Protein AF-A0A0K8RHI3-F1 (afdb_monomer)

Radius of gyration: 29.76 Å; Cα contacts (8 Å, |Δi|>4): 34; chains: 1; bounding box: 101×58×59 Å

Structure (mmCIF, N/CA/C/O backbone):
data_AF-A0A0K8RHI3-F1
#
_entry.id   AF-A0A0K8RHI3-F1
#
loop_
_atom_site.group_PDB
_atom_site.id
_atom_site.type_symbol
_atom_site.label_atom_id
_atom_site.label_alt_id
_atom_site.label_comp_id
_atom_site.label_asym_id
_atom_site.label_entity_id
_atom_site.label_seq_id
_atom_site.pdbx_PDB_ins_code
_atom_site.Cartn_x
_atom_site.Cartn_y
_atom_site.Cartn_z
_atom_site.occupancy
_atom_site.B_iso_or_equiv
_atom_site.auth_seq_id
_atom_site.auth_comp_id
_atom_site.auth_asym_id
_atom_site.auth_atom_id
_atom_site.pdbx_PDB_model_num
ATOM 1 N N . MET A 1 1 ? -47.308 1.329 5.581 1.00 35.78 1 MET A N 1
ATOM 2 C CA . MET A 1 1 ? -46.827 -0.006 5.158 1.00 35.78 1 MET A CA 1
ATOM 3 C C . MET A 1 1 ? -45.401 0.164 4.663 1.00 35.78 1 MET A C 1
ATOM 5 O O . MET A 1 1 ? -45.186 0.962 3.763 1.00 35.78 1 MET A O 1
ATOM 9 N N . SER A 1 2 ? -44.436 -0.455 5.347 1.00 41.97 2 SER A N 1
ATOM 10 C CA . SER A 1 2 ? -42.996 -0.293 5.104 1.00 41.97 2 SER A CA 1
ATOM 11 C C . SER A 1 2 ? -42.507 -1.399 4.169 1.00 41.97 2 SER A C 1
ATOM 13 O O . SER A 1 2 ? -42.745 -2.571 4.454 1.00 41.97 2 SER A O 1
ATOM 15 N N . SER A 1 3 ? -41.863 -1.037 3.057 1.00 45.56 3 SER A N 1
ATOM 16 C CA . SER A 1 3 ? -41.253 -1.986 2.121 1.00 45.56 3 SER A CA 1
ATOM 17 C C . SER A 1 3 ? -39.769 -2.119 2.447 1.00 45.56 3 SER A C 1
ATOM 19 O O . SER A 1 3 ? -38.982 -1.216 2.170 1.00 45.56 3 SER A O 1
ATOM 21 N N . VAL A 1 4 ? -39.390 -3.237 3.062 1.00 46.59 4 VAL A N 1
ATOM 22 C CA . VAL A 1 4 ? -37.996 -3.568 3.375 1.00 46.59 4 VAL A CA 1
ATOM 23 C C . VAL A 1 4 ? -37.360 -4.189 2.129 1.00 46.59 4 VAL A C 1
ATOM 25 O O . VAL A 1 4 ? -37.680 -5.315 1.762 1.00 46.59 4 VAL A O 1
ATOM 28 N N . MET A 1 5 ? -36.460 -3.459 1.469 1.00 43.50 5 MET A N 1
ATOM 29 C CA . MET A 1 5 ? -35.571 -4.018 0.445 1.00 43.50 5 MET A CA 1
ATOM 30 C C . MET A 1 5 ? -34.455 -4.795 1.156 1.00 43.50 5 MET A C 1
ATOM 32 O O . MET A 1 5 ? -33.545 -4.202 1.735 1.00 43.50 5 MET A O 1
ATOM 36 N N . ALA A 1 6 ? -34.543 -6.124 1.149 1.00 42.97 6 ALA A N 1
ATOM 37 C CA . ALA A 1 6 ? -33.469 -6.997 1.603 1.00 42.97 6 ALA A CA 1
ATOM 38 C C . ALA A 1 6 ? -32.344 -6.998 0.555 1.00 42.97 6 ALA A C 1
ATOM 40 O O . ALA A 1 6 ? -32.464 -7.614 -0.501 1.00 42.97 6 ALA A O 1
ATOM 41 N N . MET A 1 7 ? -31.254 -6.285 0.836 1.00 46.59 7 MET A N 1
ATOM 42 C CA . MET A 1 7 ? -30.052 -6.294 0.001 1.00 46.59 7 MET A CA 1
ATOM 43 C C . MET A 1 7 ? -29.263 -7.575 0.297 1.00 46.59 7 MET A C 1
ATOM 45 O O . MET A 1 7 ? -28.473 -7.622 1.237 1.00 46.59 7 MET A O 1
ATOM 49 N N . SER A 1 8 ? -29.509 -8.639 -0.469 1.00 58.41 8 SER A N 1
ATOM 50 C CA . SER A 1 8 ? -28.658 -9.832 -0.454 1.00 58.41 8 SER A CA 1
ATOM 51 C C . SER A 1 8 ? -27.269 -9.485 -0.996 1.00 58.41 8 SER A C 1
ATOM 53 O O . SER A 1 8 ? -27.175 -8.850 -2.048 1.00 58.41 8 SER A O 1
ATOM 55 N N . GLU A 1 9 ? -26.204 -9.909 -0.311 1.00 56.97 9 GLU A N 1
ATOM 56 C CA . GLU A 1 9 ? -24.823 -9.733 -0.776 1.00 56.97 9 GLU A CA 1
ATOM 57 C C . GLU A 1 9 ? -24.649 -10.235 -2.222 1.00 56.97 9 GLU A C 1
ATOM 59 O O . GLU A 1 9 ? -25.117 -11.333 -2.555 1.00 56.97 9 GLU A O 1
ATOM 64 N N . PRO A 1 10 ? -23.965 -9.474 -3.096 1.00 60.69 10 PRO A N 1
ATOM 65 C CA . PRO A 1 10 ? -23.669 -9.934 -4.440 1.00 60.69 10 PRO A CA 1
ATOM 66 C C . PRO A 1 10 ? -22.672 -11.091 -4.346 1.00 60.69 10 PRO A C 1
ATOM 68 O O . PRO A 1 10 ? -21.482 -10.897 -4.096 1.00 60.69 10 PRO A O 1
ATOM 71 N N . ARG A 1 11 ? -23.163 -12.319 -4.535 1.00 61.75 11 ARG A N 1
ATOM 72 C CA . ARG A 1 11 ? -22.311 -13.501 -4.684 1.00 61.75 11 ARG A CA 1
ATOM 73 C C . ARG A 1 11 ? -21.367 -13.260 -5.860 1.00 61.75 11 ARG A C 1
ATOM 75 O O . ARG A 1 11 ? -21.815 -13.159 -7.000 1.00 61.75 11 ARG A O 1
ATOM 82 N N . LEU A 1 12 ? -20.073 -13.149 -5.573 1.00 62.50 12 LEU A N 1
ATOM 83 C CA . LEU A 1 12 ? -19.033 -13.002 -6.586 1.00 62.50 12 LEU A CA 1
ATOM 84 C C . LEU A 1 12 ? -19.013 -14.268 -7.449 1.00 62.50 12 LEU A C 1
ATOM 86 O O . LEU A 1 12 ? -18.596 -15.334 -6.999 1.00 62.50 12 LEU A O 1
ATOM 90 N N . ASN A 1 13 ? -19.517 -14.154 -8.674 1.00 68.75 13 ASN A N 1
ATOM 91 C CA . ASN A 1 13 ? -19.453 -15.208 -9.672 1.00 68.75 13 ASN A CA 1
ATOM 92 C C . ASN A 1 13 ? -18.194 -14.981 -10.522 1.00 68.75 13 ASN A C 1
ATOM 94 O O . ASN A 1 13 ? -18.130 -14.033 -11.304 1.00 68.75 13 ASN A O 1
ATOM 98 N N . TRP A 1 14 ? -17.186 -15.829 -10.319 1.00 65.56 14 TRP A N 1
ATOM 99 C CA . TRP A 1 14 ? -15.889 -15.753 -10.999 1.00 65.56 14 TRP A CA 1
ATOM 100 C C . TRP A 1 14 ? -15.919 -16.276 -12.443 1.00 65.56 14 TRP A C 1
ATOM 102 O O . TRP A 1 14 ? -14.944 -16.094 -13.169 1.00 65.56 14 TRP A O 1
ATOM 112 N N . ASP A 1 15 ? -17.032 -16.874 -12.879 1.00 69.56 15 ASP A N 1
ATOM 113 C CA . ASP A 1 15 ? -17.195 -17.419 -14.232 1.00 69.56 15 ASP A CA 1
ATOM 114 C C . ASP A 1 15 ? -17.718 -16.376 -15.238 1.00 69.56 15 ASP A C 1
ATOM 116 O O . ASP A 1 15 ? -17.920 -16.677 -16.415 1.00 69.56 15 ASP A O 1
ATOM 120 N N . ILE A 1 16 ? -17.931 -15.127 -14.808 1.00 70.31 16 ILE A N 1
ATOM 121 C CA . ILE A 1 16 ? -18.384 -14.043 -15.684 1.00 70.31 16 ILE A CA 1
ATOM 122 C C . ILE A 1 16 ? -17.165 -13.308 -16.247 1.00 70.31 16 ILE A C 1
ATOM 124 O O . ILE A 1 16 ? -16.426 -12.648 -15.518 1.00 70.31 16 ILE A O 1
ATOM 128 N N . SER A 1 17 ? -16.971 -13.380 -17.567 1.00 68.44 17 SER A N 1
ATOM 129 C CA . SER A 1 17 ? -15.913 -12.624 -18.247 1.00 68.44 17 SER A CA 1
ATOM 130 C C . SER A 1 17 ? -16.099 -11.120 -18.052 1.00 68.44 17 SER A C 1
ATOM 132 O O . SER A 1 17 ? -17.209 -10.597 -18.197 1.00 68.44 17 SER A O 1
ATOM 134 N N . SER A 1 18 ? -15.010 -10.411 -17.752 1.00 68.38 18 SER A N 1
ATOM 135 C CA . SER A 1 18 ? -15.079 -8.977 -17.493 1.00 68.38 18 SER A CA 1
ATOM 136 C C . SER A 1 18 ? -15.386 -8.203 -18.778 1.00 68.38 18 SER A C 1
ATOM 138 O O . SER A 1 18 ? -14.773 -8.390 -19.837 1.00 68.38 18 SER A O 1
ATOM 140 N N . LYS A 1 19 ? -16.386 -7.326 -18.682 1.00 72.56 19 LYS A N 1
ATOM 141 C CA . LYS A 1 19 ? -16.859 -6.486 -19.784 1.00 72.56 19 LYS A CA 1
ATOM 142 C C . LYS A 1 19 ? -16.461 -5.041 -19.514 1.00 72.56 19 LYS A C 1
ATOM 144 O O . LYS A 1 19 ? -16.673 -4.546 -18.411 1.00 72.56 19 LYS A O 1
ATOM 149 N N . ASN A 1 20 ? -15.916 -4.370 -20.523 1.00 67.06 20 ASN A N 1
ATOM 150 C CA . ASN A 1 20 ? -15.772 -2.918 -20.534 1.00 67.06 20 ASN A CA 1
ATOM 151 C C . ASN A 1 20 ? -16.745 -2.382 -21.593 1.00 67.06 20 ASN A C 1
ATOM 153 O O . ASN A 1 20 ? -16.514 -2.516 -22.798 1.00 67.06 20 ASN A O 1
ATOM 157 N N . GLY A 1 21 ? -17.893 -1.877 -21.141 1.00 74.06 21 GLY A N 1
ATOM 158 C CA . GLY A 1 21 ? -19.029 -1.595 -22.018 1.00 74.06 21 GLY A CA 1
ATOM 159 C C . GLY A 1 21 ? -19.593 -2.873 -22.652 1.00 74.06 21 GLY A C 1
ATOM 160 O O . GLY A 1 21 ? -19.860 -3.855 -21.960 1.00 74.06 21 GLY A O 1
ATOM 161 N N . LEU A 1 22 ? -19.771 -2.870 -23.976 1.00 67.06 22 LEU A N 1
ATOM 162 C CA . LEU A 1 22 ? -20.291 -4.019 -24.736 1.00 67.06 22 LEU A CA 1
ATOM 163 C C . LEU A 1 22 ? -19.207 -5.037 -25.133 1.00 67.06 22 LEU A C 1
ATOM 165 O O . LEU A 1 22 ? -19.539 -6.131 -25.586 1.00 67.06 22 LEU A O 1
ATOM 169 N N . LYS A 1 23 ? -17.921 -4.696 -24.976 1.00 68.44 23 LYS A N 1
ATOM 170 C CA . LYS A 1 23 ? -16.798 -5.532 -25.414 1.00 68.44 23 LYS A CA 1
ATOM 171 C C . LYS A 1 23 ? -16.216 -6.310 -24.234 1.00 68.44 23 LYS A C 1
ATOM 173 O O . LYS A 1 23 ? -15.879 -5.739 -23.195 1.00 68.44 23 LYS A O 1
ATOM 178 N N . THR A 1 24 ? -16.075 -7.621 -24.399 1.00 72.75 24 THR A N 1
ATOM 179 C CA . THR A 1 24 ? -15.362 -8.478 -23.444 1.00 72.75 24 THR A CA 1
ATOM 180 C C . THR A 1 24 ? -13.863 -8.219 -23.589 1.00 72.75 24 THR A C 1
ATOM 182 O O . THR A 1 24 ? -13.306 -8.442 -24.663 1.00 72.75 24 THR A O 1
ATOM 185 N N . PHE A 1 25 ? -13.218 -7.698 -22.542 1.00 67.94 25 PHE A N 1
ATOM 186 C CA . PHE A 1 25 ? -11.791 -7.343 -22.588 1.00 67.94 25 PHE A CA 1
ATOM 187 C C . PHE A 1 25 ? -10.915 -8.503 -22.127 1.00 67.94 25 PHE A C 1
ATOM 189 O O . PHE A 1 25 ? -10.010 -8.910 -22.852 1.00 67.94 25 PHE A O 1
ATOM 196 N N . PHE A 1 26 ? -11.226 -9.089 -20.970 1.00 71.06 26 PHE A N 1
ATOM 197 C CA . PHE A 1 26 ? -10.500 -10.249 -20.463 1.00 71.06 26 PHE A CA 1
ATOM 198 C C . PHE A 1 26 ? -11.361 -11.496 -20.640 1.00 71.06 26 PHE A C 1
ATOM 200 O O . PHE A 1 26 ? -12.168 -11.858 -19.783 1.00 71.06 26 PHE A O 1
ATOM 207 N N . SER A 1 27 ? -11.201 -12.128 -21.799 1.00 76.06 27 SER A N 1
ATOM 208 C CA . SER A 1 27 ? -11.694 -13.475 -22.068 1.00 76.06 27 SER A CA 1
ATOM 209 C C . SER A 1 27 ? -10.528 -14.459 -22.095 1.00 76.06 27 SER A C 1
ATOM 211 O O . SER A 1 27 ? -9.364 -14.083 -22.273 1.00 76.06 27 SER A O 1
ATOM 213 N N . ARG A 1 28 ? -10.843 -15.743 -21.921 1.00 78.88 28 ARG A N 1
ATOM 214 C CA . ARG A 1 28 ? -9.860 -16.822 -22.049 1.00 78.88 28 ARG A CA 1
ATOM 215 C C . ARG A 1 28 ? -9.272 -16.862 -23.461 1.00 78.88 28 ARG A C 1
ATOM 217 O O . ARG A 1 28 ? -8.108 -17.212 -23.617 1.00 78.88 28 ARG A O 1
ATOM 224 N N . GLU A 1 29 ? -10.067 -16.505 -24.459 1.00 82.06 29 GLU A N 1
ATOM 225 C CA . GLU A 1 29 ? -9.712 -16.467 -25.876 1.00 82.06 29 GLU A CA 1
ATOM 226 C C . GLU A 1 29 ? -8.702 -15.344 -26.133 1.00 82.06 29 GLU A C 1
ATOM 228 O O . GLU A 1 29 ? -7.598 -15.629 -26.582 1.00 82.06 29 GLU A O 1
ATOM 233 N N . ASN A 1 30 ? -8.986 -14.117 -25.677 1.00 78.69 30 ASN A N 1
ATOM 234 C CA . ASN A 1 30 ? -8.050 -12.991 -25.793 1.00 78.69 30 ASN A CA 1
ATOM 235 C C . ASN A 1 30 ? -6.732 -13.266 -25.056 1.00 78.69 30 ASN A C 1
ATOM 237 O O . ASN A 1 30 ? -5.663 -12.892 -25.533 1.00 78.69 30 ASN A O 1
ATOM 241 N N . TYR A 1 31 ? -6.792 -13.919 -23.887 1.00 78.50 31 TYR A N 1
ATOM 242 C CA . TYR 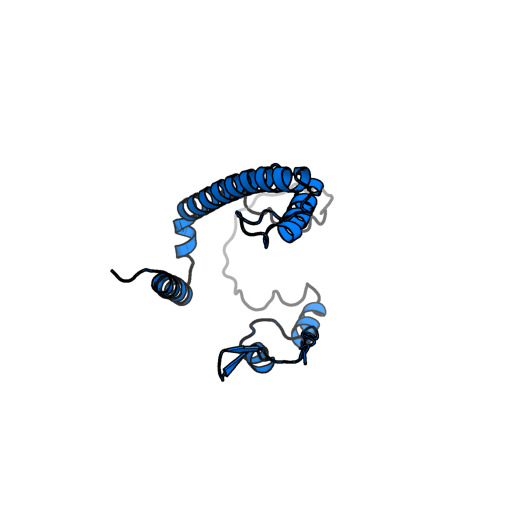A 1 31 ? -5.579 -14.317 -23.176 1.00 78.50 31 TYR A CA 1
ATOM 243 C C . TYR A 1 31 ? -4.767 -15.318 -23.998 1.00 78.50 31 TYR A C 1
ATOM 245 O O . TYR A 1 31 ? -3.558 -15.181 -24.078 1.00 78.50 31 TYR A O 1
ATOM 253 N N . LYS A 1 32 ? -5.392 -16.303 -24.646 1.00 79.69 32 LYS A N 1
ATOM 254 C CA . LYS A 1 32 ? -4.662 -17.256 -25.493 1.00 79.69 32 LYS A CA 1
ATOM 255 C C . LYS A 1 32 ? -4.047 -16.600 -26.730 1.00 79.69 32 LYS A C 1
ATOM 257 O O . LYS A 1 32 ? -2.923 -16.945 -27.067 1.00 79.69 32 LYS A O 1
ATOM 262 N N . ASP A 1 33 ? -4.753 -15.666 -27.360 1.00 82.62 33 ASP A N 1
ATOM 263 C CA . ASP A 1 33 ? -4.316 -15.040 -28.614 1.00 82.62 33 ASP A CA 1
ATOM 264 C C . ASP A 1 33 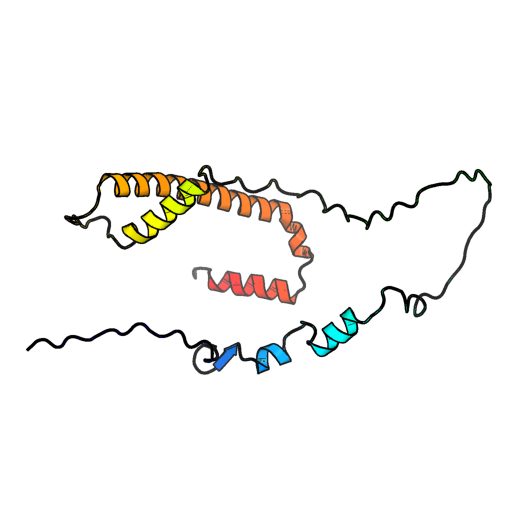? -3.188 -14.016 -28.412 1.00 82.62 33 ASP A C 1
ATOM 266 O O . ASP A 1 33 ? -2.396 -13.769 -29.321 1.00 82.62 33 ASP A O 1
ATOM 270 N N . HIS A 1 34 ? -3.098 -13.419 -27.219 1.00 79.69 34 HIS A N 1
ATOM 271 C CA . HIS A 1 34 ? -2.135 -12.354 -26.919 1.00 79.69 34 HIS A CA 1
ATOM 272 C C . HIS A 1 34 ? -1.121 -12.702 -25.823 1.00 79.69 34 HIS A C 1
ATOM 274 O O . HIS A 1 34 ? -0.196 -11.926 -25.580 1.00 79.69 34 HIS A O 1
ATOM 280 N N . SER A 1 35 ? -1.268 -13.835 -25.133 1.00 76.56 35 SER A N 1
ATOM 281 C CA . SER A 1 35 ? -0.315 -14.234 -24.099 1.00 76.56 35 SER A CA 1
ATOM 282 C C . SER A 1 35 ? 0.983 -14.725 -24.727 1.00 76.56 35 SER A C 1
ATOM 284 O O . SER A 1 35 ? 1.002 -15.671 -25.505 1.00 76.56 35 SER A O 1
ATOM 286 N N . MET A 1 36 ? 2.087 -14.111 -24.312 1.00 81.69 36 MET A N 1
ATOM 287 C CA . MET A 1 36 ? 3.443 -14.602 -24.576 1.00 81.69 36 MET A CA 1
ATOM 288 C C . MET A 1 36 ? 3.863 -15.693 -23.575 1.00 81.69 36 MET A C 1
ATOM 290 O O . MET A 1 36 ? 5.024 -16.098 -23.547 1.00 81.69 36 MET A O 1
ATOM 294 N N . ALA A 1 37 ? 2.956 -16.136 -22.695 1.00 82.06 37 ALA A N 1
ATOM 295 C CA . ALA A 1 37 ? 3.260 -17.168 -21.716 1.00 82.06 37 ALA A CA 1
ATOM 296 C C . ALA A 1 37 ? 3.265 -18.556 -22.380 1.00 82.06 37 ALA A C 1
ATOM 298 O O . ALA A 1 37 ? 2.350 -18.864 -23.148 1.00 82.06 37 ALA A O 1
ATOM 299 N N . PRO A 1 38 ? 4.237 -19.421 -22.047 1.00 80.44 38 PRO A N 1
ATOM 300 C CA . PRO A 1 38 ? 4.274 -20.778 -22.569 1.00 80.44 38 PRO A CA 1
ATOM 301 C C . PRO A 1 38 ? 3.021 -21.550 -22.146 1.00 80.44 38 PRO A C 1
ATOM 303 O O . PRO A 1 38 ? 2.583 -21.511 -20.992 1.00 80.44 38 PRO A O 1
ATOM 306 N N . SER A 1 39 ? 2.446 -22.285 -23.090 1.00 84.00 39 SER A N 1
ATOM 307 C CA . SER A 1 39 ? 1.332 -23.192 -22.850 1.00 84.00 39 SER A CA 1
ATOM 308 C C . SER A 1 3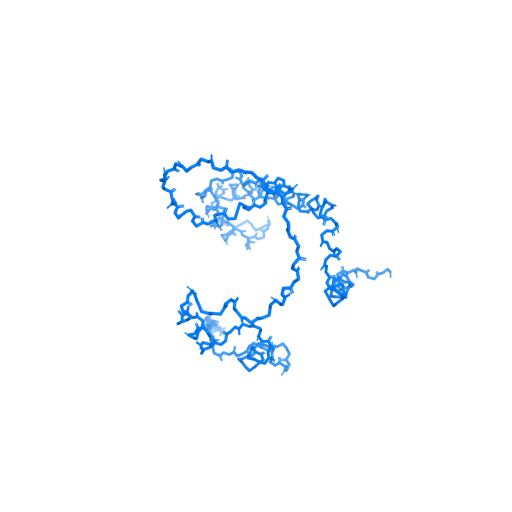9 ? 1.735 -24.334 -21.913 1.00 84.00 39 SER A C 1
ATOM 310 O O . SER A 1 39 ? 2.905 -24.692 -21.786 1.00 84.00 39 SER A O 1
ATOM 312 N N . LEU A 1 40 ? 0.750 -24.984 -21.284 1.00 83.50 40 LEU A N 1
ATOM 313 C CA . LEU A 1 40 ? 1.009 -26.117 -20.385 1.00 83.50 40 LEU A CA 1
ATOM 314 C C . LEU A 1 40 ? 1.759 -27.270 -21.085 1.00 83.50 40 LEU A C 1
ATOM 316 O O . LEU A 1 40 ? 2.560 -27.965 -20.464 1.00 83.50 40 LEU A O 1
ATOM 320 N N . LYS A 1 41 ? 1.524 -27.452 -22.392 1.00 84.38 41 LYS A N 1
ATOM 321 C CA . LYS A 1 41 ? 2.243 -28.434 -23.215 1.00 84.38 41 LYS A CA 1
ATOM 322 C C . LYS A 1 41 ? 3.709 -28.040 -23.396 1.00 84.38 41 LYS A C 1
ATOM 324 O O . LYS A 1 41 ? 4.584 -28.875 -23.196 1.00 84.38 41 LYS A O 1
ATOM 329 N N . GLU A 1 42 ? 3.979 -26.777 -23.714 1.00 85.38 42 GLU A N 1
ATOM 330 C CA . GLU A 1 42 ? 5.342 -26.250 -23.860 1.00 85.38 42 GLU A CA 1
ATOM 331 C C . GLU A 1 42 ? 6.104 -26.278 -22.539 1.00 85.38 42 GLU A C 1
ATOM 333 O O . GLU A 1 42 ? 7.261 -26.682 -22.512 1.00 85.38 42 GLU A O 1
ATOM 338 N N . LEU A 1 43 ? 5.448 -25.948 -21.425 1.00 86.00 43 LEU A N 1
ATOM 339 C CA . LEU A 1 43 ? 6.054 -26.031 -20.100 1.00 86.00 43 LEU A CA 1
ATOM 340 C C . LEU A 1 43 ? 6.445 -27.472 -19.741 1.00 86.00 43 LEU A C 1
ATOM 342 O O . LEU A 1 43 ? 7.496 -27.687 -19.148 1.00 86.00 43 LEU A O 1
ATOM 346 N N . CYS A 1 44 ? 5.635 -28.458 -20.141 1.00 83.69 44 CYS A N 1
ATOM 347 C CA . CYS A 1 44 ? 5.936 -29.879 -19.951 1.00 83.69 44 CYS A CA 1
ATOM 348 C C . CYS A 1 44 ? 7.134 -30.340 -20.803 1.00 83.69 44 CYS A C 1
ATOM 350 O O . CYS A 1 44 ? 7.969 -31.129 -20.361 1.00 83.69 44 CYS A O 1
ATOM 352 N N . ILE A 1 45 ? 7.259 -29.804 -22.019 1.00 88.25 45 ILE A N 1
ATOM 353 C CA . ILE A 1 45 ? 8.418 -30.044 -22.888 1.00 88.25 45 ILE A CA 1
ATOM 354 C C . ILE A 1 45 ? 9.676 -29.399 -22.286 1.00 88.25 45 ILE A C 1
ATOM 356 O O . ILE A 1 45 ? 10.730 -30.032 -22.242 1.00 88.25 45 ILE A O 1
ATOM 360 N N . LEU A 1 46 ? 9.566 -28.171 -21.769 1.00 84.06 46 LEU A N 1
ATOM 361 C CA . LEU A 1 46 ? 10.661 -27.459 -21.106 1.00 84.06 46 LEU A CA 1
ATOM 362 C C . LEU A 1 46 ? 11.104 -28.147 -19.811 1.00 84.06 46 LEU A C 1
ATOM 364 O O . LEU A 1 46 ? 12.303 -28.246 -19.567 1.00 84.06 46 LEU A O 1
ATOM 368 N N . SER A 1 47 ? 10.167 -28.649 -19.003 1.00 80.38 47 SER A N 1
ATOM 369 C CA . SER A 1 47 ? 10.480 -29.343 -17.747 1.00 80.38 47 SER A CA 1
ATOM 370 C C . SER A 1 47 ? 11.124 -30.709 -17.974 1.00 80.38 47 SER A C 1
ATOM 372 O O . SER A 1 47 ? 11.943 -31.147 -17.169 1.00 80.38 47 SER A O 1
ATOM 374 N N . SER A 1 48 ? 10.789 -31.366 -19.086 1.00 79.19 48 SER A N 1
ATOM 375 C CA . SER A 1 48 ? 11.353 -32.662 -19.475 1.00 79.19 48 SER A CA 1
ATOM 376 C C . SER A 1 48 ? 12.696 -32.535 -20.200 1.00 79.19 48 SER A C 1
ATOM 378 O O . SER A 1 48 ? 13.380 -33.538 -20.423 1.00 79.19 48 SER A O 1
ATOM 380 N N . ARG A 1 49 ? 13.105 -31.315 -20.575 1.00 73.88 49 ARG A N 1
ATOM 381 C CA . ARG A 1 49 ? 14.394 -31.082 -21.220 1.00 73.88 49 ARG A CA 1
ATOM 382 C C . ARG A 1 49 ? 15.505 -31.267 -20.189 1.00 73.88 49 ARG A C 1
ATOM 384 O O . ARG A 1 49 ? 15.698 -30.437 -19.304 1.00 73.88 49 ARG A O 1
ATOM 391 N N . ARG A 1 50 ? 16.275 -32.352 -20.317 1.00 65.06 50 ARG A N 1
ATOM 392 C CA . ARG A 1 50 ? 17.532 -32.507 -19.573 1.00 65.06 50 ARG A CA 1
ATOM 393 C C . ARG A 1 50 ? 18.435 -31.315 -19.903 1.00 65.06 50 ARG A C 1
ATOM 395 O O . ARG A 1 50 ? 18.732 -31.068 -21.071 1.00 65.06 50 ARG A O 1
ATOM 402 N N . MET A 1 51 ? 18.848 -30.570 -18.875 1.00 58.25 51 MET A N 1
ATOM 403 C CA . MET A 1 51 ? 19.912 -29.567 -18.971 1.00 58.25 51 MET A CA 1
ATOM 404 C C . MET A 1 51 ? 21.181 -30.266 -19.477 1.00 58.25 51 MET A C 1
ATOM 406 O O . MET A 1 51 ? 21.901 -30.866 -18.684 1.00 58.25 51 MET A O 1
ATOM 410 N N . GLY A 1 52 ? 21.430 -30.270 -20.786 1.00 58.97 52 GLY A N 1
ATOM 411 C CA . GLY A 1 52 ? 22.636 -30.908 -21.321 1.00 58.97 52 GLY A CA 1
ATOM 412 C C . GLY A 1 52 ? 22.635 -31.337 -22.785 1.00 58.97 52 GLY A C 1
ATOM 413 O O . GLY A 1 52 ? 23.657 -31.846 -23.224 1.00 58.97 52 GLY A O 1
ATOM 414 N N . GLU A 1 53 ? 21.568 -31.137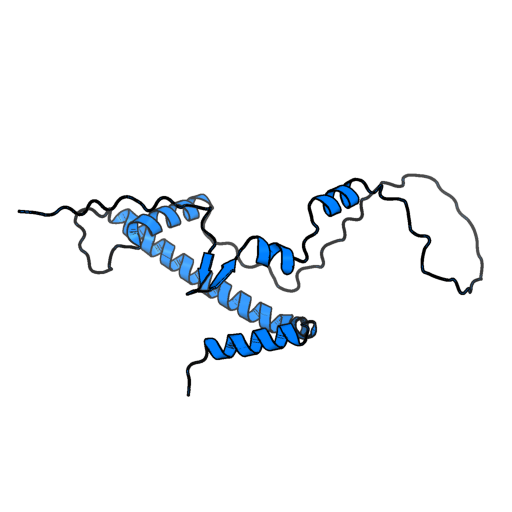 -23.562 1.00 58.28 53 GLU A N 1
ATOM 415 C CA . GLU A 1 53 ? 21.573 -31.504 -24.987 1.00 58.28 53 GLU A CA 1
ATOM 416 C C . GLU A 1 53 ? 21.185 -30.313 -25.878 1.00 58.28 53 GLU A C 1
ATOM 418 O O . GLU A 1 53 ? 20.099 -29.736 -25.739 1.00 58.28 53 GLU A O 1
ATOM 423 N N . ASN A 1 54 ? 22.100 -29.992 -26.804 1.00 52.81 54 ASN A N 1
ATOM 424 C CA . ASN A 1 54 ? 22.178 -28.842 -27.719 1.00 52.81 54 ASN A CA 1
ATOM 425 C C . ASN A 1 54 ? 22.933 -27.605 -27.175 1.00 52.81 54 ASN A C 1
ATOM 427 O O . ASN A 1 54 ? 22.327 -26.622 -26.754 1.00 52.81 54 ASN A O 1
ATOM 431 N N . LEU A 1 55 ? 24.267 -27.660 -27.286 1.00 52.38 55 LEU A N 1
ATOM 432 C CA . LEU A 1 55 ? 25.173 -26.509 -27.443 1.00 52.38 55 LEU A CA 1
ATOM 433 C C . LEU A 1 55 ? 25.987 -26.606 -28.755 1.00 52.38 55 LEU A C 1
ATOM 435 O O . LEU A 1 55 ? 27.067 -26.042 -28.855 1.00 52.38 55 LEU A O 1
ATOM 439 N N . ASN A 1 56 ? 25.493 -27.330 -29.768 1.00 50.78 56 ASN A N 1
ATOM 440 C CA . ASN A 1 56 ? 26.264 -27.632 -30.987 1.00 50.78 56 ASN A CA 1
ATOM 441 C C . ASN A 1 56 ? 25.531 -27.244 -32.281 1.00 50.78 56 ASN A C 1
ATOM 443 O O . ASN A 1 56 ? 25.740 -27.860 -33.323 1.00 50.78 56 ASN A O 1
ATOM 447 N N . ALA A 1 5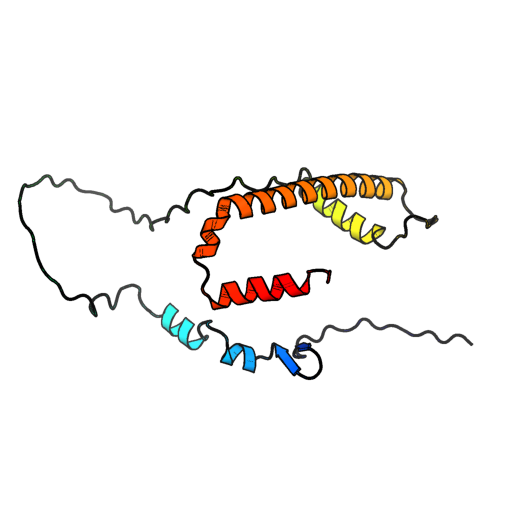7 ? 24.663 -26.235 -32.239 1.00 52.06 57 ALA A N 1
ATOM 448 C CA . ALA A 1 57 ? 24.126 -25.628 -33.448 1.00 52.06 57 ALA A CA 1
ATOM 449 C C . ALA A 1 57 ? 24.215 -24.107 -33.320 1.00 52.06 57 ALA A C 1
ATOM 451 O O . ALA A 1 57 ? 23.458 -23.501 -32.569 1.00 52.06 57 ALA A O 1
ATOM 452 N N . SER A 1 58 ? 25.132 -23.527 -34.096 1.00 50.06 58 SER A N 1
ATOM 453 C CA . SER A 1 58 ? 25.344 -22.090 -34.303 1.00 50.06 58 SER A CA 1
ATOM 454 C C . SER A 1 58 ? 26.385 -21.400 -33.413 1.00 50.06 58 SER A C 1
ATOM 456 O O . SER A 1 58 ? 26.057 -20.541 -32.603 1.00 50.06 58 SER A O 1
ATOM 458 N N . ALA A 1 59 ? 27.660 -21.703 -33.663 1.00 36.97 59 ALA A N 1
ATOM 459 C CA . ALA A 1 59 ? 28.711 -20.684 -33.767 1.00 36.97 59 ALA A CA 1
ATOM 460 C C . ALA A 1 59 ? 29.912 -21.300 -34.502 1.00 36.97 59 ALA A C 1
ATOM 462 O O . ALA A 1 59 ? 30.692 -22.053 -33.925 1.00 36.97 59 ALA A O 1
ATOM 463 N N . SER A 1 60 ? 30.019 -21.037 -35.803 1.00 35.16 60 SER A N 1
ATOM 464 C CA . SER A 1 60 ? 31.199 -21.376 -36.597 1.00 35.16 60 SER A CA 1
ATOM 465 C C . SER A 1 60 ? 32.422 -20.614 -36.083 1.00 35.16 60 SER A C 1
ATOM 467 O O . SER A 1 60 ? 32.378 -19.399 -35.896 1.00 35.16 60 SER A O 1
ATOM 469 N N . SER A 1 61 ? 33.494 -21.370 -35.884 1.00 36.66 61 SER A N 1
ATOM 470 C CA . SER A 1 61 ? 34.840 -20.988 -35.471 1.00 36.66 61 SER A CA 1
ATOM 471 C C . SER A 1 61 ? 35.599 -20.165 -36.514 1.00 36.66 61 SER A C 1
ATOM 473 O O . SER A 1 61 ? 35.619 -20.546 -37.682 1.00 36.66 61 SER A O 1
ATOM 475 N N . VAL A 1 62 ? 36.333 -19.150 -36.055 1.00 34.88 62 VAL A N 1
ATOM 476 C CA . VAL A 1 62 ? 37.621 -18.699 -36.620 1.00 34.88 62 VAL A CA 1
ATOM 477 C C . VAL A 1 62 ? 38.478 -18.305 -35.408 1.00 34.88 62 VAL A C 1
ATOM 479 O O . VAL A 1 62 ? 38.140 -17.366 -34.695 1.00 34.88 62 VAL A O 1
ATOM 482 N N . GLU A 1 63 ? 39.296 -19.231 -34.901 1.00 34.75 63 GLU A N 1
ATOM 483 C CA . GLU A 1 63 ? 40.767 -19.231 -35.027 1.00 34.75 63 GLU A CA 1
ATOM 484 C C . GLU A 1 63 ? 41.430 -17.875 -34.737 1.00 34.75 63 GLU A C 1
ATOM 486 O O . GLU A 1 63 ? 41.330 -16.943 -35.531 1.00 34.75 63 GLU A O 1
ATOM 491 N N . ASN A 1 64 ? 42.141 -17.785 -33.605 1.00 31.55 64 ASN A N 1
ATOM 492 C CA . ASN A 1 64 ? 43.599 -17.594 -33.573 1.00 31.55 64 ASN A CA 1
ATOM 493 C C . ASN A 1 64 ? 44.126 -17.595 -32.115 1.00 31.55 64 ASN A C 1
ATOM 495 O O . ASN A 1 64 ? 43.760 -16.754 -31.303 1.00 31.55 64 ASN A O 1
ATOM 499 N N . GLU A 1 65 ? 45.016 -18.542 -31.834 1.00 33.16 65 GLU A N 1
ATOM 500 C CA . GLU A 1 65 ? 46.060 -18.614 -30.785 1.00 33.16 65 GLU A CA 1
ATOM 501 C C . GLU A 1 65 ? 47.342 -19.074 -31.549 1.00 33.16 65 GLU A C 1
ATOM 503 O O . GLU A 1 65 ? 47.159 -19.560 -32.673 1.00 33.16 65 GLU A O 1
ATOM 508 N N . PRO A 1 66 ? 48.608 -19.019 -31.047 1.00 43.69 66 PRO A N 1
ATOM 509 C CA . PRO A 1 66 ? 48.991 -19.132 -29.630 1.00 43.69 66 PRO A CA 1
ATOM 510 C C . PRO A 1 66 ? 50.256 -18.374 -29.141 1.00 43.69 66 PRO A C 1
ATOM 512 O O . PRO A 1 66 ? 51.123 -18.005 -29.929 1.00 43.69 66 PRO A O 1
ATOM 515 N N . ALA A 1 67 ? 50.452 -18.292 -27.812 1.00 27.17 67 ALA A N 1
ATOM 516 C CA . ALA A 1 67 ? 51.797 -18.329 -27.192 1.00 27.17 67 ALA A CA 1
ATOM 517 C C . ALA A 1 67 ? 51.807 -18.709 -25.683 1.00 27.17 67 ALA A C 1
ATOM 519 O O . ALA A 1 67 ? 51.792 -17.861 -24.798 1.00 27.17 67 ALA A O 1
ATOM 520 N N . VAL A 1 68 ? 51.864 -20.023 -25.424 1.00 31.31 68 VAL A N 1
ATOM 521 C CA . VAL A 1 68 ? 52.726 -20.773 -24.470 1.00 31.31 68 VAL A CA 1
ATOM 522 C C . VAL A 1 68 ? 53.263 -20.066 -23.202 1.00 31.31 68 VAL A C 1
ATOM 524 O O . VAL A 1 68 ? 54.153 -19.226 -23.289 1.00 31.31 68 VAL A O 1
ATOM 527 N N . SER A 1 69 ? 52.917 -20.583 -22.008 1.00 31.94 69 SER A N 1
ATOM 528 C CA . SER A 1 69 ? 53.858 -21.285 -21.090 1.00 31.94 69 SER A CA 1
ATOM 529 C C . SER A 1 69 ? 53.159 -21.951 -19.890 1.00 31.94 69 SER A C 1
ATOM 531 O O . SER A 1 69 ? 52.062 -21.578 -19.491 1.00 31.94 69 SER A O 1
ATOM 533 N N . ALA A 1 70 ? 53.793 -23.009 -19.378 1.00 33.22 70 ALA A N 1
ATOM 534 C CA . ALA A 1 70 ? 53.172 -24.183 -18.773 1.00 33.22 70 ALA A CA 1
ATOM 535 C C . ALA A 1 70 ? 53.129 -24.253 -17.227 1.00 33.22 70 ALA A C 1
ATOM 537 O O . ALA A 1 70 ? 53.973 -23.702 -16.533 1.00 33.22 70 ALA A O 1
ATOM 538 N N . ALA A 1 71 ? 52.180 -25.084 -16.771 1.00 31.70 71 ALA A N 1
ATOM 539 C CA . ALA A 1 71 ? 52.201 -26.024 -15.640 1.00 31.70 71 ALA A CA 1
ATOM 540 C C . ALA A 1 71 ? 52.453 -25.539 -14.196 1.00 31.70 71 ALA A C 1
ATOM 542 O O . ALA A 1 71 ? 53.595 -25.398 -13.785 1.00 31.70 71 ALA A O 1
ATOM 543 N N . THR A 1 72 ? 51.389 -25.607 -13.377 1.00 31.75 72 THR A N 1
ATOM 544 C CA . THR A 1 72 ? 51.379 -26.434 -12.148 1.00 31.75 72 THR A CA 1
ATOM 545 C C . THR A 1 72 ? 49.959 -26.958 -11.894 1.00 31.75 72 THR A C 1
ATOM 547 O O . THR A 1 72 ? 49.026 -26.181 -11.711 1.00 31.75 72 THR A O 1
ATOM 550 N N . GLN A 1 73 ? 49.775 -28.282 -11.889 1.00 38.78 73 GLN A N 1
ATOM 551 C CA . GLN A 1 73 ? 48.546 -28.925 -11.415 1.00 38.78 73 GLN A CA 1
ATOM 552 C C . GLN A 1 73 ? 48.571 -29.005 -9.884 1.00 38.78 73 GLN A C 1
ATOM 554 O O . GLN A 1 73 ? 49.518 -29.542 -9.315 1.00 38.78 73 GLN A O 1
ATOM 559 N N . ALA A 1 74 ? 47.500 -28.571 -9.222 1.00 30.91 74 ALA A N 1
ATOM 560 C CA . ALA A 1 74 ? 47.165 -29.032 -7.879 1.00 30.91 74 ALA A CA 1
ATOM 561 C C . ALA A 1 74 ? 45.648 -29.218 -7.779 1.00 30.91 74 ALA A C 1
ATOM 563 O O . ALA A 1 74 ? 44.861 -28.337 -8.121 1.00 30.91 74 ALA A O 1
ATOM 564 N N . LYS A 1 75 ? 45.270 -30.432 -7.385 1.00 40.47 75 LYS A N 1
ATOM 565 C CA . LYS A 1 75 ? 43.903 -30.931 -7.276 1.00 40.47 75 LYS A CA 1
ATOM 566 C C . LYS A 1 75 ? 43.091 -30.150 -6.235 1.00 40.47 75 LYS A C 1
ATOM 568 O O . LYS A 1 75 ? 43.617 -29.748 -5.207 1.00 40.47 75 LYS A O 1
ATOM 573 N N . GLU A 1 76 ? 41.779 -30.152 -6.472 1.00 33.97 76 GLU A N 1
ATOM 574 C CA . GLU A 1 76 ? 40.706 -30.428 -5.502 1.00 33.97 76 GLU A CA 1
ATOM 575 C C . GLU A 1 76 ? 39.641 -29.324 -5.324 1.00 33.97 76 GLU A C 1
ATOM 577 O O . GLU A 1 76 ? 39.902 -28.191 -4.935 1.00 33.97 76 GLU A O 1
ATOM 582 N N . LYS A 1 77 ? 38.392 -29.785 -5.506 1.00 37.38 77 LYS A N 1
ATOM 583 C CA . LYS A 1 77 ? 37.092 -29.192 -5.142 1.00 37.38 77 LYS A CA 1
ATOM 584 C C . LYS A 1 77 ? 36.540 -28.125 -6.086 1.00 37.38 77 LYS A C 1
ATOM 586 O O . LYS A 1 77 ? 36.354 -26.968 -5.718 1.00 37.38 77 LYS A O 1
ATOM 591 N N . VAL A 1 78 ? 36.069 -28.596 -7.243 1.00 42.78 78 VAL A N 1
ATOM 592 C CA . VAL A 1 78 ? 34.874 -28.025 -7.884 1.00 42.78 78 VAL A CA 1
ATOM 593 C C . VAL A 1 78 ? 33.712 -28.193 -6.899 1.00 42.78 78 VAL A C 1
ATOM 595 O O . VAL A 1 78 ? 33.031 -29.215 -6.867 1.00 42.78 78 VAL A O 1
ATOM 598 N N . LYS A 1 79 ? 33.524 -27.205 -6.023 1.00 48.25 79 LYS A N 1
ATOM 599 C CA . LYS A 1 79 ? 32.231 -26.983 -5.389 1.00 48.25 79 LYS A CA 1
ATOM 600 C C . LYS A 1 79 ? 31.343 -26.419 -6.482 1.00 48.25 79 LYS A C 1
ATOM 602 O O . LYS A 1 79 ? 31.635 -25.350 -7.013 1.00 48.25 79 LYS A O 1
ATOM 607 N N . THR A 1 80 ? 30.278 -27.142 -6.798 1.00 47.19 80 THR A N 1
ATOM 608 C CA . THR A 1 80 ? 29.115 -26.658 -7.538 1.00 47.19 80 THR A CA 1
ATOM 609 C C . THR A 1 80 ? 28.503 -25.481 -6.775 1.00 47.19 80 THR A C 1
ATOM 611 O O . THR A 1 80 ? 27.492 -25.609 -6.093 1.00 47.19 80 THR A O 1
ATOM 614 N N . ALA A 1 81 ? 29.150 -24.320 -6.826 1.00 44.38 81 ALA A N 1
ATOM 615 C CA . ALA A 1 81 ? 28.507 -23.060 -6.545 1.00 44.38 81 ALA A CA 1
ATOM 616 C C . ALA A 1 81 ? 27.675 -22.781 -7.790 1.00 44.38 81 ALA A C 1
ATOM 618 O O . ALA A 1 81 ? 28.179 -22.247 -8.775 1.00 44.38 81 ALA A O 1
ATOM 619 N N . VAL A 1 82 ? 26.418 -23.238 -7.762 1.00 51.41 82 VAL A N 1
ATOM 620 C CA . VAL A 1 82 ? 25.350 -22.676 -8.591 1.00 51.41 82 VAL A CA 1
ATOM 621 C C . VAL A 1 82 ? 25.579 -21.177 -8.554 1.00 51.41 82 VAL A C 1
ATOM 623 O O . VAL A 1 82 ? 25.508 -20.590 -7.474 1.00 51.41 82 VAL A O 1
ATOM 626 N N . GLY A 1 83 ? 26.015 -20.616 -9.683 1.00 54.91 83 GLY A N 1
ATOM 627 C CA . GLY A 1 83 ? 26.450 -19.235 -9.770 1.00 54.91 83 GLY A CA 1
ATOM 628 C C . GLY A 1 83 ? 25.324 -18.362 -9.260 1.00 54.91 83 GLY A C 1
ATOM 629 O O . GLY A 1 83 ? 24.345 -18.133 -9.965 1.00 54.91 83 GLY A O 1
ATOM 630 N N . MET A 1 84 ? 25.433 -17.924 -8.007 1.00 59.91 84 MET A N 1
ATOM 631 C CA . MET A 1 84 ? 24.584 -16.879 -7.482 1.00 59.91 84 MET A CA 1
ATOM 632 C C . MET A 1 84 ? 25.009 -15.652 -8.267 1.00 59.91 84 MET A C 1
ATOM 634 O O . MET A 1 84 ? 26.008 -15.018 -7.933 1.00 59.91 84 MET A O 1
ATOM 638 N N . VAL A 1 85 ? 24.316 -15.386 -9.376 1.00 64.94 85 VAL A N 1
ATOM 639 C CA . VAL A 1 85 ? 24.421 -14.119 -10.089 1.00 64.94 85 VAL A CA 1
ATOM 640 C C . VAL A 1 85 ? 24.143 -13.064 -9.032 1.00 64.94 85 VAL A C 1
ATOM 642 O O . VAL A 1 85 ? 23.016 -12.934 -8.554 1.00 64.94 85 VAL A O 1
ATOM 645 N N . LEU A 1 86 ? 25.206 -12.405 -8.569 1.00 74.69 86 LEU A N 1
ATOM 646 C CA . LEU A 1 86 ? 25.091 -11.376 -7.554 1.00 74.69 86 LEU A CA 1
ATOM 647 C C . LEU A 1 86 ? 24.215 -10.294 -8.161 1.00 74.69 86 LEU A C 1
ATOM 649 O O . LEU A 1 86 ? 24.583 -9.688 -9.170 1.00 74.69 86 LEU A O 1
ATOM 653 N N . LEU A 1 87 ? 23.035 -10.103 -7.573 1.00 67.00 87 LEU A N 1
ATOM 654 C CA . LEU A 1 87 ? 22.140 -9.048 -8.007 1.00 67.00 87 LEU A CA 1
ATOM 655 C C . LEU A 1 87 ? 22.922 -7.728 -7.966 1.00 67.00 87 LEU A C 1
ATOM 657 O O . LEU A 1 87 ? 23.636 -7.468 -6.987 1.00 67.00 87 LEU A O 1
ATOM 661 N N . PRO A 1 88 ? 22.836 -6.909 -9.026 1.00 75.94 88 PRO A N 1
ATOM 662 C CA . PRO A 1 88 ? 23.533 -5.638 -9.060 1.00 75.94 88 PRO A CA 1
ATOM 663 C C . PRO A 1 88 ? 23.121 -4.801 -7.850 1.00 75.94 88 PRO A C 1
ATOM 665 O O . PRO A 1 88 ? 21.963 -4.809 -7.424 1.00 75.94 88 PRO A O 1
ATOM 668 N N . LYS A 1 89 ? 24.090 -4.083 -7.271 1.00 78.06 89 LYS A N 1
ATOM 669 C CA . LYS A 1 89 ? 23.822 -3.223 -6.116 1.00 78.06 89 LYS A CA 1
ATOM 670 C C . LYS A 1 89 ? 22.725 -2.213 -6.483 1.00 78.06 89 LYS A C 1
ATOM 672 O O . LYS A 1 89 ? 22.807 -1.603 -7.552 1.00 78.06 89 LYS A O 1
ATOM 677 N N . PRO A 1 90 ? 21.719 -2.010 -5.617 1.00 80.69 90 PRO A N 1
ATOM 678 C CA . PRO A 1 90 ? 20.636 -1.081 -5.903 1.00 80.69 90 PRO A CA 1
ATOM 679 C C . PRO A 1 90 ? 21.192 0.338 -6.089 1.00 80.69 90 PRO A C 1
ATOM 681 O O . PRO A 1 90 ? 21.952 0.835 -5.259 1.00 80.69 90 PRO A O 1
ATOM 684 N N . ARG A 1 91 ? 20.822 0.990 -7.200 1.00 81.31 91 ARG A N 1
ATOM 685 C CA . ARG A 1 91 ? 21.294 2.344 -7.571 1.00 81.31 91 ARG A CA 1
ATOM 686 C C . ARG A 1 91 ? 20.706 3.441 -6.684 1.00 81.31 91 ARG A C 1
ATOM 688 O O . ARG A 1 91 ? 21.256 4.537 -6.588 1.00 81.31 91 ARG A O 1
ATOM 695 N N . VAL A 1 92 ? 19.576 3.148 -6.049 1.00 82.62 92 VAL A N 1
ATOM 696 C CA . VAL A 1 92 ? 18.858 4.053 -5.159 1.00 82.62 92 VAL A CA 1
ATOM 697 C C . VAL A 1 92 ? 18.718 3.364 -3.798 1.00 82.62 92 VAL A C 1
ATOM 699 O O . VAL A 1 92 ? 18.512 2.149 -3.771 1.00 82.62 92 VAL A O 1
ATOM 702 N N . PRO A 1 93 ? 18.866 4.086 -2.669 1.00 82.50 93 PRO A N 1
ATOM 703 C CA . PRO A 1 93 ? 18.627 3.511 -1.346 1.00 82.50 93 PRO A CA 1
ATOM 704 C C . PRO A 1 93 ? 17.241 2.868 -1.261 1.00 82.50 93 PRO A C 1
ATOM 706 O O . PRO A 1 93 ? 16.322 3.283 -1.957 1.00 82.50 93 PRO A O 1
ATOM 709 N N . TYR A 1 94 ? 17.075 1.866 -0.402 1.00 78.88 94 TYR A N 1
ATOM 710 C CA . TYR A 1 94 ? 15.754 1.284 -0.184 1.00 78.88 94 TYR A CA 1
ATOM 711 C C . TYR A 1 94 ? 14.788 2.329 0.398 1.00 78.88 94 TYR A C 1
ATOM 713 O O . TYR A 1 94 ? 15.218 3.177 1.192 1.00 78.88 94 TYR A O 1
ATOM 721 N N . PRO A 1 95 ? 13.491 2.267 0.039 1.00 84.69 95 PRO A N 1
ATOM 722 C CA . PRO A 1 95 ? 12.467 3.038 0.726 1.00 84.69 95 PRO A CA 1
ATOM 723 C C . PRO A 1 95 ? 12.566 2.821 2.235 1.00 84.69 95 PRO A C 1
ATOM 725 O O . PRO A 1 95 ? 12.868 1.715 2.692 1.00 84.69 95 PRO A O 1
ATOM 728 N N . ARG A 1 96 ? 12.298 3.867 3.019 1.00 80.06 96 ARG A N 1
ATOM 729 C CA . ARG A 1 96 ? 12.210 3.691 4.467 1.00 80.06 96 ARG A CA 1
ATOM 730 C C . ARG A 1 96 ? 11.053 2.758 4.798 1.00 80.06 96 ARG A C 1
ATOM 732 O O . ARG A 1 96 ? 9.958 2.900 4.259 1.00 80.06 96 ARG A O 1
ATOM 739 N N . PHE A 1 97 ? 11.316 1.821 5.700 1.00 84.25 97 PHE A N 1
ATOM 740 C CA . PHE A 1 97 ? 10.266 1.023 6.311 1.00 84.25 97 PHE A CA 1
ATOM 741 C C . PHE A 1 97 ? 9.372 1.915 7.171 1.00 84.25 97 PHE A C 1
ATOM 743 O O . PHE A 1 97 ? 9.830 2.927 7.708 1.00 84.25 97 PHE A O 1
ATOM 750 N N . SER A 1 98 ? 8.103 1.525 7.294 1.00 89.56 98 SER A N 1
ATOM 751 C CA . SER A 1 98 ? 7.179 2.186 8.213 1.00 89.56 98 SER A CA 1
ATOM 752 C C . SER A 1 98 ? 7.747 2.171 9.632 1.00 89.56 98 SER A C 1
ATOM 754 O O . SER A 1 98 ? 8.382 1.197 10.046 1.00 89.56 98 SER A O 1
ATOM 756 N N . ARG A 1 99 ? 7.497 3.241 10.387 1.00 90.62 99 ARG A N 1
ATOM 757 C CA . ARG A 1 99 ? 7.844 3.328 11.811 1.00 90.62 99 ARG A CA 1
ATOM 758 C C . ARG A 1 99 ? 6.995 2.393 12.670 1.00 90.62 99 ARG A C 1
ATOM 760 O O . ARG A 1 99 ? 7.369 2.107 13.801 1.00 90.62 99 ARG A O 1
ATOM 767 N N . PHE A 1 100 ? 5.867 1.929 12.136 1.00 95.00 100 PHE A N 1
ATOM 768 C CA . PHE A 1 100 ? 4.981 0.998 12.814 1.00 95.00 100 PHE A CA 1
ATOM 769 C C . PHE A 1 100 ? 5.472 -0.438 12.694 1.00 95.00 100 PHE A C 1
ATOM 771 O O . PHE A 1 100 ? 5.802 -0.927 11.610 1.00 95.00 100 PHE A O 1
ATOM 778 N N . SER A 1 101 ? 5.413 -1.150 13.812 1.00 95.75 101 SER A N 1
ATOM 779 C CA . SER A 1 101 ? 5.528 -2.600 13.855 1.00 95.75 101 SER A CA 1
ATOM 780 C C . SER A 1 101 ? 4.380 -3.271 13.095 1.00 95.75 101 SER A C 1
ATOM 782 O O . SER A 1 101 ? 3.303 -2.707 12.899 1.00 95.75 101 SER A O 1
ATOM 784 N N . GLN A 1 102 ? 4.562 -4.537 12.721 1.00 95.75 102 GLN A N 1
ATOM 785 C CA . GLN A 1 102 ? 3.522 -5.300 12.024 1.00 95.75 102 GLN A CA 1
ATOM 786 C C . GLN A 1 102 ? 2.212 -5.406 12.830 1.00 95.75 102 GLN A C 1
ATOM 788 O O . GLN A 1 102 ? 1.129 -5.468 12.249 1.00 95.75 102 GLN A O 1
ATOM 793 N N . ARG A 1 103 ? 2.295 -5.417 14.168 1.00 96.81 103 ARG A N 1
ATOM 794 C CA . ARG A 1 103 ? 1.115 -5.414 15.044 1.00 96.81 103 ARG A CA 1
ATOM 795 C C . ARG A 1 103 ? 0.353 -4.098 14.921 1.00 96.81 103 ARG A C 1
ATOM 797 O O . ARG A 1 103 ? -0.850 -4.127 14.702 1.00 96.81 103 ARG A O 1
ATOM 804 N N . GLU A 1 104 ? 1.056 -2.974 15.010 1.00 96.62 104 GLU A N 1
ATOM 805 C CA . GLU A 1 104 ? 0.462 -1.639 14.888 1.00 96.62 104 GLU A CA 1
ATOM 806 C C . GLU A 1 104 ? -0.125 -1.412 13.497 1.00 96.62 104 GLU A C 1
ATOM 808 O O . GLU A 1 104 ? -1.218 -0.874 13.377 1.00 96.62 104 GLU A O 1
ATOM 813 N N . GLN A 1 105 ? 0.531 -1.895 12.441 1.00 96.56 105 GLN A N 1
ATOM 814 C CA . GLN A 1 105 ? -0.018 -1.827 11.085 1.00 96.56 105 GLN A CA 1
ATOM 815 C C . GLN A 1 105 ? -1.372 -2.542 10.982 1.00 96.56 105 GLN A C 1
ATOM 817 O O . GLN A 1 105 ? -2.305 -2.001 10.393 1.00 96.56 105 GLN A O 1
ATOM 822 N N . ARG A 1 106 ? -1.512 -3.729 11.591 1.00 96.75 106 ARG A N 1
ATOM 823 C CA . ARG A 1 106 ? -2.799 -4.445 11.646 1.00 96.75 106 ARG A CA 1
ATOM 824 C C . ARG A 1 106 ? -3.839 -3.655 12.433 1.00 96.75 106 ARG A C 1
ATOM 826 O O . ARG A 1 106 ? -4.926 -3.426 11.917 1.00 96.75 106 ARG A O 1
ATOM 833 N N . THR A 1 107 ? -3.470 -3.154 13.614 1.00 96.50 107 THR A N 1
ATOM 834 C CA . THR A 1 107 ? -4.340 -2.285 14.419 1.00 96.50 107 THR A CA 1
ATOM 835 C C . THR A 1 107 ? -4.811 -1.067 13.622 1.00 96.50 107 THR A C 1
ATOM 837 O O . THR A 1 107 ? -5.991 -0.735 13.654 1.00 96.50 107 THR A O 1
ATOM 840 N N . TYR A 1 108 ? -3.925 -0.418 12.862 1.00 96.31 108 TYR A N 1
ATOM 841 C CA . TYR A 1 108 ? -4.287 0.723 12.028 1.00 96.31 108 TYR A CA 1
ATOM 842 C C . TYR A 1 108 ? -5.300 0.350 10.948 1.00 96.31 108 TYR A C 1
ATOM 844 O O . TYR A 1 108 ? -6.250 1.096 10.737 1.00 96.31 108 TYR A O 1
ATOM 852 N N . VAL A 1 109 ? -5.130 -0.794 10.283 1.00 96.31 109 VAL A N 1
ATOM 853 C CA . VAL A 1 109 ? -6.086 -1.272 9.274 1.00 96.31 109 VAL A CA 1
ATOM 854 C C . VAL A 1 109 ? -7.450 -1.550 9.907 1.00 96.31 109 VAL A C 1
ATOM 856 O O . VAL A 1 109 ? -8.462 -1.097 9.372 1.00 96.31 109 VAL A O 1
ATOM 859 N N . ASP A 1 110 ? -7.487 -2.205 11.067 1.00 95.44 110 ASP A N 1
ATOM 860 C CA . ASP A 1 110 ? -8.734 -2.481 11.791 1.00 95.44 110 ASP A CA 1
ATOM 861 C C . ASP A 1 110 ? -9.460 -1.177 12.168 1.00 9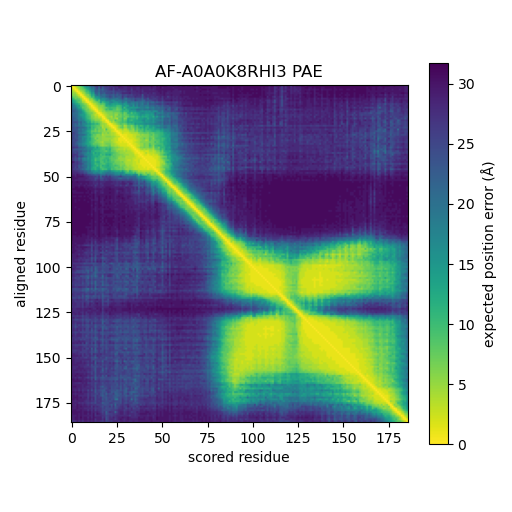5.44 110 ASP A C 1
ATOM 863 O O . ASP A 1 110 ? -10.662 -1.014 11.930 1.00 95.44 110 ASP A O 1
ATOM 867 N N . LEU A 1 111 ? -8.712 -0.202 12.693 1.00 94.44 111 LEU A N 1
ATOM 868 C CA . LEU A 1 111 ? -9.218 1.131 13.015 1.00 94.44 111 LEU A CA 1
ATOM 869 C C . LEU A 1 111 ? -9.667 1.895 11.759 1.00 94.44 111 LEU A C 1
ATOM 871 O O . LEU A 1 111 ? -10.724 2.526 11.766 1.00 94.44 111 LEU A O 1
ATOM 875 N N . LEU A 1 112 ? -8.919 1.817 10.660 1.00 93.38 112 LEU A N 1
ATOM 876 C CA . LEU A 1 112 ? -9.255 2.456 9.389 1.00 93.38 112 LEU A CA 1
ATOM 877 C C . LEU A 1 112 ? -10.575 1.910 8.837 1.00 93.38 112 LEU A C 1
ATOM 879 O O . LEU A 1 112 ? -11.436 2.688 8.429 1.00 93.38 112 LEU A O 1
ATOM 883 N N . VAL A 1 113 ? -10.784 0.594 8.862 1.00 93.25 113 VAL A N 1
ATOM 884 C CA . VAL A 1 113 ? -12.050 -0.022 8.430 1.00 93.25 113 VAL A CA 1
ATOM 885 C C . VAL A 1 113 ? -13.214 0.456 9.304 1.00 93.25 113 VAL A C 1
ATOM 887 O O . VAL A 1 113 ? -14.276 0.792 8.777 1.00 93.25 113 VAL A O 1
ATOM 890 N N . LYS A 1 114 ? -13.002 0.556 10.622 1.00 91.06 114 LYS A N 1
ATOM 891 C CA . LYS A 1 114 ? -14.013 0.991 11.598 1.00 91.06 114 LYS A CA 1
ATOM 892 C C . LYS A 1 114 ? -14.377 2.475 11.468 1.00 91.06 114 LYS A C 1
ATOM 894 O O . LYS A 1 114 ? -15.551 2.823 11.577 1.00 91.06 114 LYS A O 1
ATOM 899 N N . TYR A 1 115 ? -13.395 3.344 11.219 1.00 89.44 115 TYR A N 1
ATOM 900 C CA . TYR A 1 115 ? -13.550 4.801 11.308 1.00 89.44 115 TYR A CA 1
ATOM 901 C C . TYR A 1 115 ? -13.517 5.546 9.963 1.00 89.44 115 TYR A C 1
ATOM 903 O O . TYR A 1 115 ? -13.889 6.716 9.921 1.00 89.44 115 TYR A O 1
ATOM 911 N N . SER A 1 116 ? -13.145 4.909 8.846 1.00 84.75 116 SER A N 1
ATOM 912 C CA . SER A 1 116 ? -13.095 5.554 7.513 1.00 84.75 116 SER A CA 1
ATOM 913 C C . SER A 1 116 ? -14.447 6.055 7.005 1.00 84.75 116 SER A C 1
ATOM 915 O O . SER A 1 116 ? -14.496 7.035 6.267 1.00 84.75 116 SER A O 1
ATOM 917 N N . LYS A 1 117 ? -15.541 5.396 7.400 1.00 82.69 117 LYS A N 1
ATOM 918 C CA . LYS A 1 117 ? -16.911 5.726 6.972 1.00 82.69 117 LYS A CA 1
ATOM 919 C C . LYS A 1 117 ? -17.577 6.790 7.841 1.00 82.69 117 LYS A C 1
ATOM 921 O O . LYS A 1 117 ? -18.684 7.221 7.534 1.00 82.69 117 LYS A O 1
ATOM 926 N N . ILE A 1 118 ? -16.935 7.181 8.940 1.00 77.38 118 ILE A N 1
ATOM 927 C CA . ILE A 1 118 ? -17.505 8.118 9.899 1.00 77.38 118 ILE A CA 1
ATOM 928 C C . ILE A 1 118 ? -17.184 9.534 9.415 1.00 77.38 118 ILE A C 1
ATOM 930 O O . ILE A 1 118 ? -16.010 9.908 9.365 1.00 77.38 118 ILE A O 1
ATOM 934 N N . PRO A 1 119 ? -18.192 10.340 9.037 1.00 67.19 119 PRO A N 1
ATOM 935 C CA . PRO A 1 119 ? -17.942 11.712 8.632 1.00 67.19 119 PRO A CA 1
ATOM 936 C C . PRO A 1 119 ? -17.445 12.509 9.841 1.00 67.19 119 PRO A C 1
ATOM 938 O O . PRO A 1 119 ? -17.943 12.329 10.957 1.00 67.19 119 PRO A O 1
ATOM 941 N N . ALA A 1 120 ? -16.500 13.424 9.596 1.00 64.12 120 ALA A N 1
ATOM 942 C CA . ALA A 1 120 ? -15.790 14.213 10.611 1.00 64.12 120 ALA A CA 1
ATOM 943 C C . ALA A 1 120 ? -16.707 14.962 11.604 1.00 64.12 120 ALA A C 1
ATOM 945 O O . ALA A 1 120 ? -16.276 15.312 12.699 1.00 64.12 120 ALA A O 1
ATOM 946 N N . ASN A 1 121 ? -17.978 15.164 11.240 1.00 60.12 121 ASN A N 1
ATOM 947 C CA . ASN A 1 121 ? -18.960 15.936 12.001 1.00 60.12 121 ASN A CA 1
ATOM 948 C C . ASN A 1 121 ? -20.002 15.066 12.729 1.00 60.12 121 ASN A C 1
ATOM 950 O O . ASN A 1 121 ? -20.876 15.604 13.412 1.00 60.12 121 ASN A O 1
ATOM 954 N N . SER A 1 122 ? -19.967 13.736 12.582 1.00 62.66 122 SER A N 1
ATOM 955 C CA . SER A 1 122 ? -20.941 12.875 13.260 1.00 62.66 122 SER A CA 1
ATOM 956 C C . SER A 1 122 ? -20.560 12.677 14.725 1.00 62.66 122 SER A C 1
ATOM 958 O O . SER A 1 122 ? -19.591 12.002 15.069 1.00 62.66 122 SER A O 1
ATOM 960 N N . LYS A 1 123 ? -21.362 13.256 15.622 1.00 59.12 123 LYS A N 1
ATOM 961 C CA . LYS A 1 123 ? -21.358 12.922 17.050 1.00 59.12 123 LYS A CA 1
ATOM 962 C C . LYS A 1 123 ? -21.989 11.537 17.225 1.00 59.12 123 LYS A C 1
ATOM 964 O O . LYS A 1 123 ? -23.126 11.419 17.669 1.00 59.12 123 LYS A O 1
ATOM 969 N N . ALA A 1 124 ? -21.300 10.485 16.798 1.00 57.66 124 ALA A N 1
ATOM 970 C CA . ALA A 1 124 ? -21.810 9.130 16.943 1.00 57.66 124 ALA A CA 1
ATOM 971 C C . ALA A 1 124 ? -21.677 8.695 18.411 1.00 57.66 124 ALA A C 1
ATOM 973 O O . ALA A 1 124 ? -20.582 8.491 18.935 1.00 57.66 124 ALA A O 1
ATOM 974 N N . VAL A 1 125 ? -22.831 8.558 19.062 1.00 52.97 125 VAL A N 1
ATOM 975 C CA . VAL A 1 125 ? -23.043 8.267 20.493 1.00 52.97 125 VAL A CA 1
ATOM 976 C C . VAL A 1 125 ? -22.477 6.900 20.948 1.00 52.97 125 VAL A C 1
ATOM 978 O O . VAL A 1 125 ? -22.537 6.573 22.125 1.00 52.97 125 VAL A O 1
ATOM 981 N N . GLY A 1 126 ? -21.840 6.125 20.064 1.00 63.97 126 GLY A N 1
ATOM 982 C CA . GLY A 1 126 ? -21.216 4.829 20.379 1.00 63.97 126 GLY A CA 1
ATOM 983 C C . GLY A 1 126 ? -19.733 4.702 20.012 1.00 63.97 126 GLY A C 1
ATOM 984 O O . GLY A 1 126 ? -19.196 3.597 20.049 1.00 63.97 126 GLY A O 1
ATOM 985 N N . ILE A 1 127 ? -19.052 5.786 19.618 1.00 72.31 127 ILE A N 1
ATOM 986 C CA . ILE A 1 127 ? -17.624 5.715 19.276 1.00 72.31 127 ILE A CA 1
ATOM 987 C C . ILE A 1 127 ? -16.779 5.681 20.550 1.00 72.31 127 ILE A C 1
ATOM 989 O O . ILE A 1 127 ? -16.798 6.618 21.350 1.00 72.31 127 ILE A O 1
ATOM 993 N N . ASN A 1 128 ? -15.957 4.637 20.690 1.00 83.62 128 ASN A N 1
ATOM 994 C CA . ASN A 1 128 ? -14.832 4.658 21.619 1.00 83.62 128 ASN A CA 1
ATOM 995 C C . ASN A 1 128 ? -13.889 5.811 21.228 1.00 83.62 128 ASN A C 1
ATOM 997 O O . ASN A 1 128 ? -13.226 5.762 20.191 1.00 83.62 128 ASN A O 1
ATOM 1001 N N . LYS A 1 129 ? -13.873 6.869 22.047 1.00 85.31 129 LYS A N 1
ATOM 1002 C CA . LYS A 1 129 ? -13.084 8.084 21.802 1.00 85.31 129 LYS A CA 1
ATOM 1003 C C . LYS A 1 129 ? -11.583 7.801 21.764 1.00 85.31 129 LYS A C 1
ATOM 1005 O O . LYS A 1 129 ? -10.881 8.460 21.008 1.00 85.31 129 LYS A O 1
ATOM 1010 N N . ASN A 1 130 ? -11.105 6.838 22.554 1.00 90.31 130 ASN A N 1
ATOM 1011 C CA . ASN A 1 130 ? -9.686 6.497 22.620 1.00 90.31 130 ASN A CA 1
ATOM 1012 C C . ASN A 1 130 ? -9.218 5.868 21.299 1.00 90.31 130 ASN A C 1
ATOM 1014 O O . ASN A 1 130 ? -8.310 6.390 20.661 1.00 90.31 130 ASN A O 1
ATOM 1018 N N . ASP A 1 131 ? -9.935 4.845 20.823 1.00 91.56 131 ASP A N 1
ATOM 1019 C CA . ASP A 1 131 ? -9.677 4.203 19.526 1.00 91.56 131 ASP A CA 1
ATOM 1020 C C . ASP A 1 131 ? -9.678 5.220 18.371 1.00 91.56 131 ASP A C 1
ATOM 1022 O O . ASP A 1 131 ? -8.858 5.147 17.457 1.00 91.56 131 ASP A O 1
ATOM 1026 N N . TYR A 1 132 ? -10.603 6.186 18.402 1.00 90.00 132 TYR A N 1
ATOM 1027 C CA . TYR A 1 132 ? -10.693 7.213 17.365 1.00 90.00 132 TYR A CA 1
ATOM 1028 C C . TYR A 1 132 ? -9.513 8.193 17.402 1.00 90.00 132 TYR A C 1
ATOM 1030 O O . TYR A 1 132 ? -8.970 8.537 16.353 1.00 90.00 132 TYR A O 1
ATOM 1038 N N . LEU A 1 133 ? -9.084 8.624 18.592 1.00 91.38 133 LEU A N 1
ATOM 1039 C CA . LEU A 1 133 ? -7.888 9.460 18.735 1.00 91.38 133 LEU A CA 1
ATOM 1040 C C . LEU A 1 133 ? -6.632 8.711 18.280 1.00 91.38 133 LEU A C 1
ATOM 1042 O O . LEU A 1 133 ? -5.829 9.277 17.540 1.00 91.38 133 LEU A O 1
ATOM 1046 N N . GLN A 1 134 ? -6.506 7.433 18.643 1.00 94.06 134 GLN A N 1
ATOM 1047 C CA . GLN A 1 134 ? -5.421 6.573 18.181 1.00 94.06 134 GLN A CA 1
ATOM 1048 C C . GLN A 1 134 ? -5.415 6.450 16.652 1.00 94.06 134 GLN A C 1
ATOM 1050 O O . GLN A 1 134 ? -4.376 6.620 16.023 1.00 94.06 134 GLN A O 1
ATOM 1055 N N . TYR A 1 135 ? -6.574 6.221 16.033 1.00 94.06 135 TYR A N 1
ATOM 1056 C CA . TYR A 1 135 ? -6.705 6.190 14.577 1.00 94.06 135 TYR A CA 1
ATOM 1057 C C . TYR A 1 135 ? -6.213 7.4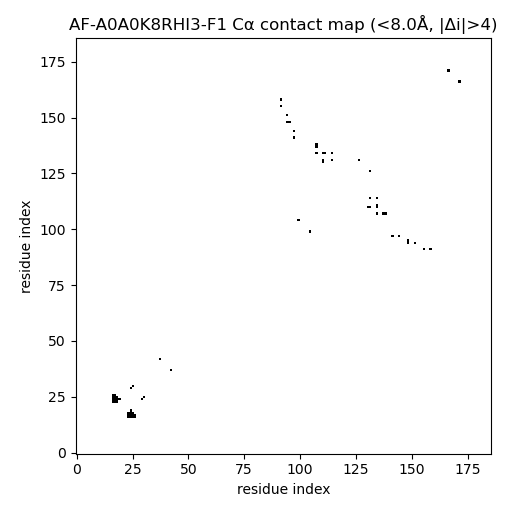85 13.917 1.00 94.06 135 TYR A C 1
ATOM 1059 O O . TYR A 1 135 ? -5.475 7.425 12.933 1.00 94.06 135 TYR A O 1
ATOM 1067 N N . LEU A 1 136 ? -6.615 8.648 14.439 1.00 93.25 136 LEU A N 1
ATOM 1068 C CA . LEU A 1 136 ? -6.208 9.943 13.890 1.00 93.25 136 LEU A CA 1
ATOM 1069 C C . LEU A 1 136 ? -4.695 10.162 13.986 1.00 93.25 136 LEU A C 1
ATOM 1071 O O . LEU A 1 136 ? -4.089 10.632 13.021 1.00 93.25 136 LEU A O 1
ATOM 1075 N N . ASP A 1 137 ? -4.096 9.798 15.118 1.00 95.06 137 ASP A N 1
ATOM 1076 C CA . ASP A 1 137 ? -2.653 9.886 15.332 1.00 95.06 137 ASP A CA 1
ATOM 1077 C C . ASP A 1 137 ? -1.882 8.970 14.368 1.00 95.06 137 ASP A C 1
ATOM 1079 O O . ASP A 1 137 ? -1.018 9.419 13.611 1.00 95.06 137 ASP A O 1
ATOM 1083 N N . MET A 1 138 ? -2.290 7.703 14.275 1.00 95.88 138 MET A N 1
ATOM 1084 C CA . MET A 1 138 ? -1.675 6.753 13.350 1.00 95.88 138 MET A CA 1
ATOM 1085 C C . MET A 1 138 ? -1.831 7.195 11.892 1.00 95.88 138 MET A C 1
ATOM 1087 O O . MET A 1 138 ? -0.872 7.153 11.122 1.00 95.88 138 MET A O 1
ATOM 1091 N N . LYS A 1 139 ? -3.015 7.692 11.512 1.00 94.88 139 LYS A N 1
ATOM 1092 C CA . LYS A 1 139 ? -3.288 8.210 10.165 1.00 94.88 139 LYS A CA 1
ATOM 1093 C C . LYS A 1 139 ? -2.367 9.371 9.799 1.00 94.88 139 LYS A C 1
ATOM 1095 O O . LYS A 1 139 ? -1.904 9.443 8.661 1.00 94.88 139 LYS A O 1
ATOM 1100 N N . LYS A 1 140 ? -2.091 10.276 10.741 1.00 95.50 140 LYS A N 1
ATOM 1101 C CA . LYS A 1 140 ? -1.151 11.384 10.533 1.00 95.50 140 LYS A CA 1
ATOM 1102 C C . LYS A 1 140 ? 0.239 10.854 10.175 1.00 95.50 140 LYS A C 1
ATOM 1104 O O . LYS A 1 140 ? 0.810 11.283 9.176 1.00 95.50 140 LYS A O 1
ATOM 1109 N N . HIS A 1 141 ? 0.747 9.891 10.935 1.00 95.19 141 HIS A N 1
ATOM 1110 C CA . HIS A 1 141 ? 2.054 9.293 10.673 1.00 95.19 141 HIS A CA 1
ATOM 1111 C C . HIS A 1 141 ? 2.108 8.510 9.357 1.00 95.19 141 HIS A C 1
ATOM 1113 O O . HIS A 1 141 ? 3.080 8.651 8.618 1.00 95.19 141 HIS A O 1
ATOM 1119 N N . VAL A 1 142 ? 1.052 7.772 8.998 1.00 94.81 142 VAL A N 1
ATOM 1120 C CA . VAL A 1 142 ? 0.962 7.129 7.675 1.00 94.81 142 VAL A CA 1
ATOM 1121 C C . VAL A 1 142 ? 1.035 8.168 6.552 1.00 94.81 142 VAL A C 1
ATOM 1123 O O . VAL A 1 142 ? 1.754 7.966 5.578 1.00 94.81 142 VAL A O 1
ATOM 1126 N N . ASN A 1 143 ? 0.350 9.306 6.679 1.00 94.38 143 ASN A N 1
ATOM 1127 C CA . ASN A 1 143 ? 0.403 10.362 5.662 1.00 94.38 143 ASN A CA 1
ATOM 1128 C C . ASN A 1 143 ? 1.806 10.977 5.510 1.00 94.38 143 ASN A C 1
ATOM 1130 O O . ASN A 1 143 ? 2.230 11.287 4.392 1.00 94.38 143 ASN A O 1
ATOM 1134 N N . GLU A 1 144 ? 2.540 11.142 6.612 1.00 94.69 144 GLU A N 1
ATOM 1135 C CA . GLU A 1 144 ? 3.942 11.576 6.582 1.00 94.69 144 GLU A CA 1
ATOM 1136 C C . GLU A 1 144 ? 4.813 10.561 5.821 1.00 94.69 144 GLU A C 1
ATOM 1138 O O . GLU A 1 144 ? 5.574 10.947 4.933 1.00 94.69 144 GLU A O 1
ATOM 1143 N N . GLU A 1 145 ? 4.650 9.264 6.099 1.00 94.00 145 GLU A N 1
ATOM 1144 C CA . GLU A 1 145 ? 5.373 8.180 5.417 1.00 94.00 145 GLU A CA 1
ATOM 1145 C C . GLU A 1 145 ? 5.056 8.114 3.923 1.00 94.00 145 GLU A C 1
ATOM 1147 O O . GLU A 1 145 ? 5.969 8.017 3.106 1.00 94.00 145 GLU A O 1
ATOM 1152 N N . VAL A 1 146 ? 3.780 8.240 3.547 1.00 93.62 146 VAL A N 1
ATOM 1153 C CA . VAL A 1 146 ? 3.353 8.299 2.141 1.00 93.62 146 VAL A CA 1
ATOM 1154 C C . VAL A 1 146 ? 4.009 9.484 1.434 1.00 93.62 146 VAL A C 1
ATOM 1156 O O . VAL A 1 146 ? 4.496 9.348 0.313 1.00 93.62 146 VAL A O 1
ATOM 1159 N N . THR A 1 147 ? 4.088 10.640 2.094 1.00 93.62 147 THR A N 1
ATOM 1160 C CA . THR A 1 147 ? 4.732 11.830 1.527 1.00 93.62 147 THR A CA 1
ATOM 1161 C C . THR A 1 147 ? 6.233 11.616 1.318 1.00 93.62 147 THR A C 1
ATOM 1163 O O . THR A 1 147 ? 6.769 11.979 0.267 1.00 93.62 147 THR A O 1
ATOM 1166 N N . GLU A 1 148 ? 6.933 11.020 2.287 1.00 91.88 148 GLU A N 1
ATOM 1167 C CA . GLU A 1 148 ? 8.350 10.660 2.142 1.00 91.88 148 GLU A CA 1
ATOM 1168 C C . GLU A 1 148 ? 8.565 9.626 1.031 1.00 91.88 148 GLU A C 1
ATOM 1170 O O . GLU A 1 148 ? 9.487 9.772 0.224 1.00 91.88 148 GLU A O 1
ATOM 1175 N N . PHE A 1 149 ? 7.691 8.625 0.938 1.00 93.06 149 PHE A N 1
ATOM 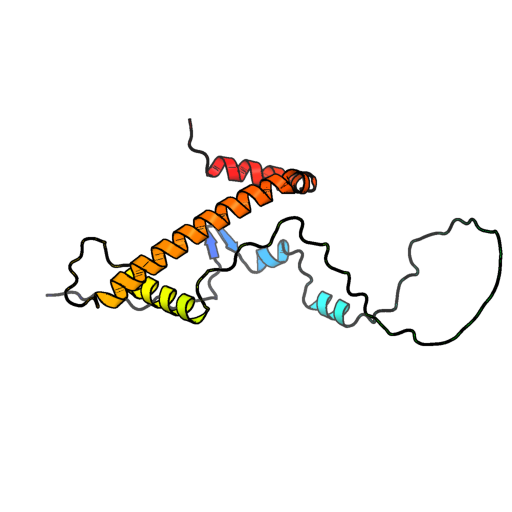1176 C CA . PHE A 1 149 ? 7.746 7.591 -0.089 1.00 93.06 149 PHE A CA 1
ATOM 1177 C C . PHE A 1 149 ? 7.550 8.164 -1.497 1.00 93.06 149 PHE A C 1
ATOM 1179 O O . PHE A 1 149 ? 8.306 7.843 -2.412 1.00 93.06 149 PHE A O 1
ATOM 1186 N N . LEU A 1 150 ? 6.600 9.081 -1.680 1.00 93.06 150 LEU A N 1
ATOM 1187 C CA . LEU A 1 150 ? 6.389 9.747 -2.967 1.00 93.06 150 LEU A CA 1
ATOM 1188 C C . LEU A 1 150 ? 7.591 10.611 -3.371 1.00 93.06 150 LEU A C 1
ATOM 1190 O O . LEU A 1 150 ? 8.035 10.553 -4.519 1.00 93.06 150 LEU A O 1
ATOM 1194 N N . LYS A 1 151 ? 8.182 11.354 -2.425 1.00 92.00 151 LYS A N 1
ATOM 1195 C CA . LYS A 1 151 ? 9.435 12.098 -2.663 1.00 92.00 151 LYS A CA 1
ATOM 1196 C C . LYS A 1 151 ? 10.570 11.158 -3.064 1.00 92.00 151 LYS A C 1
ATOM 1198 O O . LYS A 1 151 ? 11.342 11.464 -3.972 1.00 92.00 151 LYS A O 1
ATOM 1203 N N . PHE A 1 152 ? 10.669 10.010 -2.400 1.00 92.38 152 PHE A N 1
ATOM 1204 C CA . PHE A 1 152 ? 11.631 8.974 -2.739 1.00 92.38 152 PHE A CA 1
ATOM 1205 C C . PHE A 1 152 ? 11.434 8.463 -4.172 1.00 92.38 152 PHE A C 1
ATOM 1207 O O . PHE A 1 152 ? 12.400 8.446 -4.936 1.00 92.38 152 PHE A O 1
ATOM 1214 N N . LEU A 1 153 ? 10.209 8.106 -4.569 1.00 91.31 153 LEU A N 1
ATOM 1215 C CA . LEU A 1 153 ? 9.909 7.638 -5.926 1.00 91.31 153 LEU A CA 1
ATOM 1216 C C . LEU A 1 153 ? 10.268 8.689 -6.977 1.00 91.31 153 LEU A C 1
ATOM 1218 O O . LEU A 1 153 ? 10.935 8.371 -7.959 1.00 91.31 153 LEU A O 1
ATOM 1222 N N . GLN A 1 154 ? 9.913 9.952 -6.740 1.00 90.88 154 GLN A N 1
ATOM 1223 C CA . GLN A 1 154 ? 10.257 11.048 -7.643 1.00 90.88 154 GLN A CA 1
ATOM 1224 C C . GLN A 1 154 ? 11.778 11.193 -7.806 1.00 90.88 154 GLN A C 1
ATOM 1226 O O . GLN A 1 154 ? 12.284 11.336 -8.919 1.00 90.88 154 GLN A O 1
ATOM 1231 N N . ASN A 1 155 ? 12.525 11.144 -6.703 1.00 90.25 155 ASN A N 1
ATOM 1232 C CA . ASN A 1 155 ? 13.984 11.227 -6.734 1.00 90.25 155 ASN A CA 1
ATOM 1233 C C . ASN A 1 155 ? 14.616 10.004 -7.411 1.00 90.25 155 ASN A C 1
ATOM 1235 O O . ASN A 1 155 ? 15.605 10.147 -8.129 1.00 90.25 155 ASN A O 1
ATOM 1239 N N . SER A 1 156 ? 14.034 8.822 -7.213 1.00 89.50 156 SER A N 1
ATOM 1240 C CA . SER A 1 156 ? 14.447 7.579 -7.870 1.00 89.50 156 SER A CA 1
ATOM 1241 C C . SER A 1 156 ? 14.274 7.686 -9.380 1.00 89.50 156 SER A C 1
ATOM 1243 O O . SER A 1 156 ? 15.228 7.466 -10.120 1.00 89.50 156 SER A O 1
ATOM 1245 N N . ALA A 1 157 ? 13.097 8.125 -9.834 1.00 87.44 157 ALA A N 1
ATOM 1246 C CA . ALA A 1 157 ? 12.799 8.323 -11.247 1.00 87.44 157 ALA A CA 1
ATOM 1247 C C . ALA A 1 157 ? 13.752 9.338 -11.899 1.00 87.44 157 ALA A C 1
ATOM 1249 O O . ALA A 1 157 ? 14.260 9.082 -12.986 1.00 87.44 157 ALA A O 1
ATOM 1250 N N . LYS A 1 158 ? 14.069 10.448 -11.214 1.00 87.81 158 LYS A N 1
ATOM 1251 C CA . LYS A 1 158 ? 15.052 11.437 -11.695 1.00 87.81 158 LYS A CA 1
ATOM 1252 C C . LYS A 1 158 ? 16.461 10.852 -11.829 1.00 87.81 158 LYS A C 1
ATOM 1254 O O . LYS A 1 158 ? 17.137 11.119 -12.816 1.00 87.81 158 LYS A O 1
ATOM 1259 N N . LYS A 1 159 ? 16.914 10.057 -10.854 1.00 88.44 159 LYS A N 1
ATOM 1260 C CA . LYS A 1 159 ? 18.240 9.411 -10.892 1.00 88.44 159 LYS A CA 1
ATOM 1261 C C . LYS A 1 159 ? 18.345 8.338 -11.975 1.00 88.44 159 LYS A C 1
ATOM 1263 O O . LYS A 1 159 ? 19.422 8.141 -12.528 1.00 88.44 159 LYS A O 1
ATOM 1268 N N . CYS A 1 160 ? 17.236 7.672 -12.271 1.00 86.75 160 CYS A N 1
ATOM 1269 C CA . CYS A 1 160 ? 17.129 6.608 -13.264 1.00 86.75 160 CYS A CA 1
ATOM 1270 C C . CYS A 1 160 ? 16.573 7.098 -14.611 1.00 86.75 160 CYS A C 1
ATOM 1272 O O . CYS A 1 160 ? 16.117 6.284 -15.403 1.00 86.75 160 CYS A O 1
ATOM 1274 N N . ALA A 1 161 ? 16.611 8.403 -14.906 1.00 85.19 161 ALA A N 1
ATOM 1275 C CA . ALA A 1 161 ? 16.004 8.952 -16.123 1.00 85.19 161 ALA A CA 1
ATOM 1276 C C . ALA A 1 161 ? 16.542 8.306 -17.418 1.00 85.19 161 ALA A C 1
ATOM 1278 O O . ALA A 1 161 ? 15.801 8.115 -18.375 1.00 85.19 161 ALA A O 1
ATOM 1279 N N . GLN A 1 162 ? 17.822 7.925 -17.429 1.00 85.06 162 GLN A N 1
ATOM 1280 C CA . GLN A 1 162 ? 18.458 7.259 -18.569 1.00 85.06 162 GLN A CA 1
ATOM 1281 C C . GLN A 1 162 ? 17.958 5.827 -18.792 1.00 85.06 162 GLN A C 1
ATOM 1283 O O . GLN A 1 162 ? 18.067 5.320 -19.905 1.00 85.06 162 GLN A O 1
ATOM 1288 N N . ASP A 1 163 ? 17.389 5.182 -17.772 1.00 83.81 163 ASP A N 1
ATOM 1289 C CA . ASP A 1 163 ? 16.898 3.804 -17.878 1.00 83.81 163 ASP A CA 1
ATOM 1290 C C . ASP A 1 163 ? 15.657 3.735 -18.785 1.00 83.81 163 ASP A C 1
ATOM 1292 O O . ASP A 1 163 ? 15.395 2.708 -19.407 1.00 83.81 163 ASP A O 1
ATOM 1296 N N . TYR A 1 164 ? 14.952 4.859 -18.957 1.00 81.12 164 TYR A N 1
ATOM 1297 C CA . TYR A 1 164 ? 13.847 4.983 -19.905 1.00 81.12 164 TYR A CA 1
ATOM 1298 C C . TYR A 1 164 ? 14.301 5.051 -21.373 1.00 81.12 164 TYR A C 1
ATOM 1300 O O . TYR A 1 164 ? 13.479 4.846 -22.260 1.00 81.12 164 TYR A O 1
ATOM 1308 N N . ASN A 1 165 ? 15.593 5.270 -21.658 1.00 83.56 165 ASN A N 1
ATOM 1309 C CA . ASN A 1 165 ? 16.118 5.221 -23.032 1.00 83.56 165 ASN A CA 1
ATOM 1310 C C . ASN A 1 165 ? 16.123 3.796 -23.610 1.00 83.56 165 ASN A C 1
ATOM 1312 O O . ASN A 1 165 ? 16.257 3.632 -24.816 1.00 83.56 165 ASN A O 1
ATOM 1316 N N . MET A 1 166 ? 15.994 2.777 -22.753 1.00 83.94 166 MET A N 1
ATOM 1317 C CA . MET A 1 166 ? 15.878 1.373 -23.159 1.00 83.94 166 MET A CA 1
ATOM 1318 C C . MET A 1 166 ? 14.437 0.979 -23.517 1.00 83.94 166 MET A C 1
ATOM 1320 O O . MET A 1 166 ? 14.198 -0.162 -23.908 1.00 83.94 166 MET A O 1
ATOM 1324 N N . LEU A 1 167 ? 13.463 1.883 -23.347 1.00 81.56 167 LEU A N 1
ATOM 1325 C CA . LEU A 1 167 ? 12.086 1.632 -23.759 1.00 81.56 167 LEU A CA 1
ATOM 1326 C C . LEU A 1 167 ? 12.000 1.583 -25.288 1.00 81.56 167 LEU A C 1
ATOM 1328 O O . LEU A 1 167 ? 12.546 2.449 -25.970 1.00 81.56 167 LEU A O 1
ATOM 1332 N N . SER A 1 168 ? 11.276 0.595 -25.816 1.00 83.12 168 SER A N 1
ATOM 1333 C CA . SER A 1 168 ? 10.917 0.559 -27.235 1.00 83.12 168 SER A CA 1
ATOM 1334 C C . SER A 1 168 ? 10.001 1.731 -27.596 1.00 83.12 168 SER A C 1
ATOM 1336 O O . SER A 1 168 ? 9.318 2.289 -26.731 1.00 83.12 168 SER A O 1
ATOM 1338 N N . ASP A 1 169 ? 9.945 2.085 -28.879 1.00 84.56 169 ASP A N 1
ATOM 1339 C CA . ASP A 1 169 ? 9.120 3.203 -29.353 1.00 84.56 169 ASP A CA 1
ATOM 1340 C C . ASP A 1 169 ? 7.631 3.029 -28.998 1.00 84.56 169 ASP A C 1
ATOM 1342 O O . ASP A 1 169 ? 6.991 3.982 -28.552 1.00 84.56 169 ASP A O 1
ATOM 1346 N N . ASP A 1 170 ? 7.110 1.797 -29.046 1.00 80.75 170 ASP A N 1
ATOM 1347 C CA . ASP A 1 170 ? 5.740 1.476 -28.612 1.00 80.75 170 ASP A CA 1
ATOM 1348 C C . ASP A 1 170 ? 5.507 1.771 -27.119 1.00 80.75 170 ASP A C 1
ATOM 1350 O O . ASP A 1 170 ? 4.458 2.288 -26.724 1.00 80.75 170 ASP A O 1
ATOM 1354 N N . ALA A 1 171 ? 6.494 1.471 -26.266 1.00 80.94 171 ALA A N 1
ATOM 1355 C CA . ALA A 1 171 ? 6.407 1.742 -24.833 1.00 80.94 171 ALA A CA 1
ATOM 1356 C C . ALA A 1 171 ? 6.478 3.249 -24.537 1.00 80.94 171 ALA A C 1
ATOM 1358 O O . ALA A 1 171 ? 5.797 3.728 -23.627 1.00 80.94 171 ALA A O 1
ATOM 1359 N N . ARG A 1 172 ? 7.247 4.011 -25.327 1.00 78.56 172 ARG A N 1
ATOM 1360 C CA . ARG A 1 172 ? 7.305 5.480 -25.229 1.00 78.56 172 ARG A CA 1
ATOM 1361 C C . ARG A 1 172 ? 5.969 6.112 -25.619 1.00 78.56 172 ARG A C 1
ATOM 1363 O O . ARG A 1 172 ? 5.451 6.928 -24.855 1.00 78.56 172 ARG A O 1
ATOM 1370 N N . LEU A 1 173 ? 5.361 5.659 -26.718 1.00 79.88 173 LEU A N 1
ATOM 1371 C CA . LEU A 1 173 ? 4.051 6.139 -27.168 1.00 79.88 173 LEU A CA 1
ATOM 1372 C C . LEU A 1 173 ? 2.968 5.939 -26.098 1.00 79.88 173 LEU A C 1
ATOM 1374 O O . LEU A 1 173 ? 2.144 6.828 -25.875 1.00 79.88 173 LEU A O 1
ATOM 1378 N N . PHE A 1 174 ? 2.995 4.805 -25.388 1.00 75.31 174 PHE A N 1
ATOM 1379 C CA . PHE A 1 174 ? 2.069 4.539 -24.286 1.00 75.31 174 PHE A CA 1
ATOM 1380 C C . PHE A 1 174 ? 2.248 5.524 -23.124 1.00 75.31 174 PHE A C 1
ATOM 1382 O O . PHE A 1 174 ? 1.260 5.999 -22.564 1.00 75.31 174 PHE A O 1
ATOM 1389 N N . THR A 1 175 ? 3.4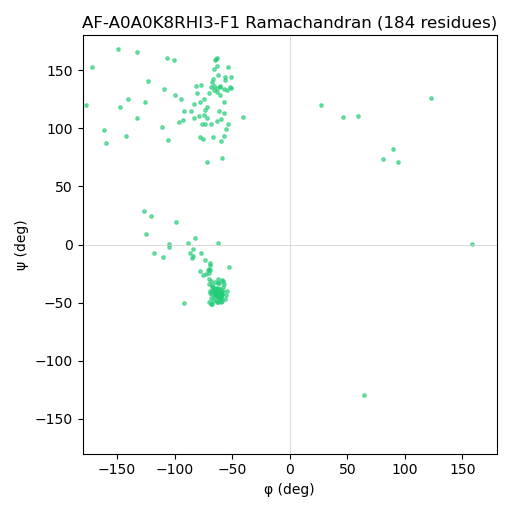90 5.864 -22.759 1.00 72.75 175 THR A N 1
ATOM 1390 C CA . THR A 1 175 ? 3.759 6.832 -21.678 1.00 72.75 175 THR A CA 1
ATOM 1391 C C . THR A 1 175 ? 3.334 8.258 -22.027 1.00 72.75 175 THR A C 1
ATOM 1393 O O . THR A 1 175 ? 2.846 8.969 -21.151 1.00 72.75 175 THR A O 1
ATOM 1396 N N . GLU A 1 176 ? 3.452 8.663 -23.293 1.00 74.00 176 GLU A N 1
ATOM 1397 C CA . GLU A 1 176 ? 2.986 9.975 -23.762 1.00 74.00 176 GLU A CA 1
ATOM 1398 C C . GLU A 1 176 ? 1.454 10.047 -23.781 1.00 74.00 176 GLU A C 1
ATOM 1400 O O . GLU A 1 176 ? 0.869 10.937 -23.166 1.00 74.00 176 GLU A O 1
ATOM 1405 N N . THR A 1 177 ? 0.786 9.050 -24.372 1.00 67.88 177 THR A N 1
ATOM 1406 C CA . THR A 1 177 ? -0.690 9.018 -24.428 1.00 67.88 177 THR A CA 1
ATOM 1407 C C . THR A 1 177 ? -1.348 8.896 -23.055 1.00 67.88 177 THR A C 1
ATOM 1409 O O . THR A 1 177 ? -2.429 9.442 -22.846 1.00 67.88 177 THR A O 1
ATOM 1412 N N . SER A 1 178 ? -0.722 8.211 -22.094 1.00 59.41 178 SER A N 1
ATOM 1413 C CA . SER A 1 178 ? -1.252 8.134 -20.725 1.00 59.41 178 SER A CA 1
ATOM 1414 C C . SER A 1 178 ? -0.987 9.394 -19.891 1.00 59.41 178 SER A C 1
ATOM 1416 O O . SER A 1 178 ? -1.760 9.670 -18.973 1.00 59.41 178 SER A O 1
ATOM 1418 N N . GLY A 1 179 ? 0.026 10.201 -20.231 1.00 56.00 179 GLY A N 1
ATOM 1419 C CA . GLY A 1 179 ? 0.242 11.526 -19.641 1.00 56.00 179 GLY A CA 1
ATOM 1420 C C . GLY A 1 179 ? -0.849 12.534 -20.018 1.00 56.00 179 GLY A C 1
ATOM 1421 O O . GLY A 1 179 ? -1.331 13.269 -19.154 1.00 56.00 179 GLY A O 1
ATOM 1422 N N . ASP A 1 180 ? -1.309 12.503 -21.270 1.00 51.28 180 ASP A N 1
ATOM 1423 C CA . ASP A 1 180 ? -2.349 13.410 -21.779 1.00 51.28 180 ASP A CA 1
ATOM 1424 C C . ASP A 1 180 ? -3.745 13.138 -21.192 1.00 51.28 180 ASP A C 1
ATOM 1426 O O . ASP A 1 180 ? -4.566 14.046 -21.092 1.00 51.28 180 ASP A O 1
ATOM 1430 N N . ILE A 1 181 ? -4.017 11.915 -20.723 1.00 52.72 181 ILE A N 1
ATOM 1431 C CA . ILE A 1 181 ? -5.306 11.555 -20.100 1.00 52.72 181 ILE A CA 1
ATOM 1432 C C . ILE A 1 181 ? -5.463 12.169 -18.694 1.00 52.72 181 ILE A C 1
ATOM 1434 O O . ILE A 1 181 ? -6.586 12.398 -18.243 1.00 52.72 181 ILE A O 1
ATOM 1438 N N . PHE A 1 182 ? -4.358 12.464 -17.998 1.00 52.91 182 PHE A N 1
ATOM 1439 C CA . PHE A 1 182 ? -4.364 13.065 -16.653 1.00 52.91 182 PHE A CA 1
ATOM 1440 C C . PHE A 1 182 ? -3.981 14.557 -16.638 1.00 52.91 182 PHE A C 1
ATOM 1442 O O . PHE A 1 182 ? -3.962 15.176 -15.571 1.00 52.91 182 PHE A O 1
ATOM 1449 N N . GLY A 1 183 ? -3.690 15.149 -17.799 1.00 43.03 183 GLY A N 1
ATOM 1450 C CA . GLY A 1 183 ? -3.416 16.575 -17.949 1.00 43.03 183 GLY A CA 1
ATOM 1451 C C . GLY A 1 183 ? -4.703 17.393 -18.059 1.00 43.03 183 GLY A C 1
ATOM 1452 O O . GLY A 1 183 ? -5.502 17.195 -18.968 1.00 43.03 183 GLY A O 1
ATOM 1453 N N . HIS A 1 184 ? -4.901 18.344 -17.142 1.00 46.59 184 HIS A N 1
ATOM 1454 C CA . HIS A 1 184 ? -5.911 19.394 -17.293 1.00 46.59 184 HIS A CA 1
ATOM 1455 C C . HIS A 1 184 ? -5.746 20.104 -18.655 1.00 46.59 184 HIS A C 1
ATOM 1457 O O . HIS A 1 184 ? -4.616 20.473 -18.995 1.00 46.59 184 HIS A O 1
ATOM 1463 N N . PRO A 1 185 ? -6.833 20.370 -19.404 1.00 44.69 185 PRO A N 1
ATOM 1464 C CA . PRO A 1 185 ? -6.761 21.275 -20.541 1.00 44.69 185 PRO A CA 1
ATOM 1465 C C . PRO A 1 185 ? -6.459 22.690 -20.028 1.00 44.69 185 PRO A C 1
ATOM 1467 O O . PRO A 1 185 ? -7.005 23.113 -19.005 1.00 44.69 185 PRO A O 1
ATOM 1470 N N . LYS A 1 186 ? -5.544 23.376 -20.720 1.00 40.34 186 LYS A N 1
ATOM 1471 C CA . LYS A 1 186 ? -5.278 24.810 -20.540 1.00 40.34 186 LYS A CA 1
ATOM 1472 C C . LYS A 1 186 ? -6.521 25.647 -20.817 1.00 40.34 186 LYS A C 1
ATOM 1474 O O . LYS A 1 186 ? -7.288 25.260 -21.725 1.00 40.34 186 LYS A O 1
#

Solvent-accessible surface area (backbone atoms only — not comparable to full-atom values): 12687 Å² total; per-residue (Å²): 140,86,84,81,81,82,81,73,78,83,76,84,65,85,86,61,68,48,60,62,82,94,45,70,68,58,40,77,64,56,48,66,78,67,51,88,66,77,49,76,68,53,48,51,54,58,70,68,51,66,91,84,76,86,94,82,82,88,78,87,85,80,89,86,85,90,84,89,87,83,88,84,90,77,90,86,77,89,69,87,66,75,78,73,75,74,73,76,79,76,93,55,82,78,80,84,74,74,92,60,52,75,66,53,51,51,52,48,50,56,39,44,71,71,49,69,81,57,58,96,80,64,86,59,95,79,64,61,64,65,63,52,50,51,41,52,53,52,50,52,55,51,52,52,50,52,52,53,49,51,53,47,50,54,53,46,51,63,75,46,53,70,65,60,71,74,52,52,72,72,58,49,53,50,56,54,59,58,50,59,75,73,51,79,84,130

Organism: Ixodes ricinus (NCBI:txid34613)

Mean predicted aligned error: 20.61 Å

Foldseek 3Di:
DDDDDDDDPPDDDPPDQDDDPPDRDDDPVVCVVPPPDDDPVRVVVVVPDDPPPDPPPDDDDDDDDDDDDDDDDDDDDPPPPVPPPPDPDDPADDQDDQPDDPVVVVLLVVLCVVPVPPPPPDPPVPDPPVSPVSNVVVVVSVVVSVVSVVVSVVVVCVSCVCVCVPDDPVRVVVVVVVVVVPDDDD

pLDDT: mean 71.54, std 19.87, range [27.17, 96.81]

Secondary structure (DSSP, 8-state):
-------------TTS-EEETTEEEE-HHHHHHH--SPPHHHHHHHHHS-TTS---SS----------------------------PPPPSSPPPPPPSS-HHHHHHHHHHHHHHTTS-TT---TT--HHHHHHHHHHHHHHHHHHHHHHHHHHHHHHHTGGGGGGS-HHHHHHHHHHHHHSSPP-

Sequence (186 aa):
MSSVMAMSEPRLNWDISSKNGLKTFFSRENYKDHSMAPSLKELCILSSRRMGENLNASASSVENEPAVSAATQAKEKVKTAVGMVLLPKPRVPYPRFSRFSQREQRTYVDLLVKYSKIPANSKAVGINKNDYLQYLDMKKHVNEEVTEFLKFLQNSAKKCAQDYNMLSDDARLFTETSGDIFGHPK